Protein AF-A0A8J6GQP4-F1 (afdb_monomer_lite)

Secondary structure (DSSP, 8-state):
-----EEEETTSPBPPEEEEEEEEEEETTEEEEEEEEEEE--SSS-EEEEEEEE--TTEEEEEEEEEETTEEEEPPP--HHHHHHHHHHHHHTT-----EEEETTEEEEEEEEEEEEPTT-EEEEEEEEEEE-PBPTTS-B--------PPP------HHHHHHTS---S---SS-HHHHHHHHHHHHHHHH-GGGHHHHHHHHHHHHHHHHHHHGGGHHHHHHHHHHHHT----GGGGT-

Radius of gyration: 25.05 Å; chains: 1; bounding box: 68×48×46 Å

Structure (mmCIF, N/CA/C/O backbone):
data_AF-A0A8J6GQP4-F1
#
_entry.id   AF-A0A8J6GQP4-F1
#
loop_
_atom_site.group_PDB
_atom_site.id
_atom_site.type_symbol
_atom_site.label_atom_id
_atom_site.label_alt_id
_atom_site.label_comp_id
_atom_site.label_asym_id
_atom_site.label_entity_id
_atom_site.label_seq_id
_atom_site.pdbx_PDB_ins_code
_atom_site.Cartn_x
_atom_site.Cartn_y
_atom_site.Cartn_z
_atom_site.occupancy
_atom_site.B_iso_or_equiv
_atom_site.auth_seq_id
_atom_site.auth_comp_id
_atom_site.auth_asym_id
_atom_site.auth_atom_id
_atom_site.pdbx_PDB_model_num
ATOM 1 N N . MET A 1 1 ? 14.599 5.282 11.337 1.00 46.50 1 MET A N 1
ATOM 2 C CA . MET A 1 1 ? 13.334 5.018 12.052 1.00 46.50 1 MET A CA 1
ATOM 3 C C . MET A 1 1 ? 12.387 4.458 11.011 1.00 46.50 1 MET A C 1
ATOM 5 O O . MET A 1 1 ? 12.157 5.154 10.033 1.00 46.50 1 MET A O 1
ATOM 9 N N . GLU A 1 2 ? 12.001 3.186 11.116 1.00 54.94 2 GLU A N 1
ATOM 10 C CA . GLU A 1 2 ? 11.119 2.532 10.134 1.00 54.94 2 GLU A CA 1
ATOM 11 C C . GLU A 1 2 ? 9.805 3.310 10.011 1.00 54.94 2 GLU A C 1
ATOM 13 O O . GLU A 1 2 ? 9.250 3.754 11.017 1.00 54.94 2 GLU A O 1
ATOM 18 N N . GLN A 1 3 ? 9.353 3.538 8.778 1.00 65.56 3 GLN A N 1
ATOM 19 C CA . GLN A 1 3 ? 8.097 4.230 8.516 1.00 65.56 3 GLN A CA 1
ATOM 20 C C . GLN A 1 3 ? 7.007 3.154 8.433 1.00 65.56 3 GLN A C 1
ATOM 22 O O . GLN A 1 3 ? 7.094 2.287 7.565 1.00 65.56 3 GLN A O 1
ATOM 27 N N . PRO A 1 4 ? 6.036 3.123 9.360 1.00 73.50 4 PRO A N 1
ATOM 28 C CA . PRO A 1 4 ? 5.081 2.025 9.419 1.00 73.50 4 PRO A CA 1
ATOM 29 C C . PRO A 1 4 ? 4.162 2.043 8.188 1.00 73.50 4 PRO A C 1
ATOM 31 O O . PRO A 1 4 ? 3.659 3.096 7.798 1.00 73.50 4 PRO A O 1
ATOM 34 N N . CYS A 1 5 ? 3.964 0.873 7.575 1.00 80.69 5 CYS A N 1
ATOM 35 C CA . CYS A 1 5 ? 3.077 0.657 6.429 1.00 80.69 5 CYS A CA 1
ATOM 36 C C . CYS A 1 5 ? 1.833 -0.150 6.819 1.00 80.69 5 CYS A C 1
ATOM 38 O O . CYS A 1 5 ? 1.819 -0.870 7.818 1.00 80.69 5 CYS A O 1
ATOM 40 N N . GLY A 1 6 ? 0.810 -0.097 5.974 1.00 86.38 6 GLY A N 1
ATOM 41 C CA . GLY A 1 6 ? -0.498 -0.685 6.216 1.00 86.38 6 GLY A CA 1
ATOM 42 C C . GLY A 1 6 ? -1.422 0.293 6.929 1.00 86.38 6 GLY A C 1
ATOM 43 O O . GLY A 1 6 ? -1.312 1.504 6.767 1.00 86.38 6 GLY A O 1
ATOM 44 N N . LEU A 1 7 ? -2.364 -0.232 7.703 1.00 88.62 7 LEU A N 1
ATOM 45 C CA . LEU A 1 7 ? -3.275 0.586 8.488 1.00 88.62 7 LEU A CA 1
ATOM 46 C C . LEU A 1 7 ? -2.606 0.958 9.816 1.00 88.62 7 LEU A C 1
ATOM 48 O O . LEU A 1 7 ? -2.200 0.072 10.566 1.00 88.62 7 LEU A O 1
ATOM 52 N N . ILE A 1 8 ? -2.480 2.250 10.098 1.00 90.75 8 ILE A N 1
ATOM 53 C CA . ILE A 1 8 ? -1.803 2.796 11.278 1.00 90.75 8 ILE A CA 1
ATOM 54 C C . ILE A 1 8 ? -2.720 3.759 12.030 1.00 90.75 8 ILE A C 1
ATOM 56 O O . ILE A 1 8 ? -3.577 4.402 11.430 1.00 90.75 8 ILE A O 1
ATOM 60 N N . THR A 1 9 ? -2.544 3.876 13.341 1.00 89.19 9 THR A N 1
ATOM 61 C CA . THR A 1 9 ? -3.279 4.832 14.173 1.00 89.19 9 THR A CA 1
ATOM 62 C C . THR A 1 9 ? -2.699 6.245 14.052 1.00 89.19 9 THR A C 1
ATOM 64 O O . THR A 1 9 ? -1.581 6.427 13.565 1.00 89.19 9 THR A O 1
ATOM 67 N N . GLY A 1 10 ? -3.399 7.259 14.573 1.00 81.00 10 GLY A N 1
ATOM 68 C CA . GLY A 1 10 ? -2.859 8.626 14.691 1.00 81.00 10 GLY A CA 1
ATOM 69 C C . GLY A 1 10 ? -1.527 8.720 15.461 1.00 81.00 10 GLY A C 1
ATOM 70 O O . GLY A 1 10 ? -0.709 9.596 15.187 1.00 81.00 10 GLY A O 1
ATOM 71 N N . ASN A 1 11 ? -1.250 7.763 16.356 1.00 83.88 11 ASN A N 1
ATOM 72 C CA . ASN A 1 11 ? 0.027 7.645 17.072 1.00 83.88 11 ASN A CA 1
ATOM 73 C C . ASN A 1 11 ? 1.091 6.847 16.291 1.00 83.88 11 ASN A C 1
ATOM 75 O O . ASN A 1 11 ? 2.155 6.552 16.832 1.00 83.88 11 ASN A O 1
ATOM 79 N N . LYS A 1 12 ? 0.821 6.510 15.023 1.00 82.94 12 LYS A N 1
ATOM 80 C CA . LYS A 1 12 ? 1.657 5.684 14.138 1.00 82.94 12 LYS A CA 1
ATOM 81 C C . LYS A 1 12 ? 1.851 4.243 14.619 1.00 82.94 12 LYS A C 1
ATOM 83 O O . LYS A 1 12 ? 2.833 3.598 14.258 1.00 82.94 12 LYS A O 1
ATOM 88 N N . GLU A 1 13 ? 0.918 3.721 15.410 1.00 88.06 13 GLU A N 1
ATOM 89 C CA . GLU A 1 13 ? 0.927 2.315 15.822 1.00 88.06 13 GLU A CA 1
ATOM 90 C C . GLU A 1 13 ? 0.195 1.462 14.775 1.00 88.06 13 GLU A C 1
ATOM 92 O O . GLU A 1 13 ? -0.845 1.888 14.273 1.00 88.06 13 GLU A O 1
ATOM 97 N N . PRO A 1 14 ? 0.700 0.276 14.407 1.00 88.75 14 PRO A N 1
ATOM 98 C CA . PRO A 1 14 ? 0.065 -0.552 13.390 1.00 88.75 14 PRO A CA 1
ATOM 99 C C . PRO A 1 14 ? -1.236 -1.184 13.902 1.00 88.75 14 PRO A C 1
ATOM 101 O O . PRO A 1 14 ? -1.283 -1.748 14.994 1.00 88.75 14 PRO A O 1
ATOM 104 N N . VAL A 1 15 ? -2.276 -1.165 13.070 1.00 89.94 15 VAL A N 1
ATOM 105 C CA . VAL A 1 15 ? -3.500 -1.947 13.271 1.00 89.94 15 VAL A CA 1
ATOM 106 C C . VAL A 1 15 ? -3.269 -3.363 12.722 1.00 89.94 15 VAL A C 1
ATOM 108 O O . VAL A 1 15 ? -2.787 -3.503 11.592 1.00 89.94 15 VAL A O 1
ATOM 111 N N . PRO A 1 16 ? -3.607 -4.435 13.466 1.00 89.62 16 PRO A N 1
ATOM 112 C CA . PRO A 1 16 ? -3.329 -5.805 13.045 1.00 89.62 16 PRO A CA 1
ATOM 113 C C . PRO A 1 16 ? -3.931 -6.170 11.679 1.00 89.62 16 PRO A C 1
ATOM 115 O O . PRO A 1 16 ? -5.151 -6.180 11.490 1.00 89.62 16 PRO A O 1
ATOM 118 N N . LEU A 1 17 ? -3.063 -6.542 10.734 1.00 92.00 17 LEU A N 1
ATOM 119 C CA . LEU A 1 17 ? -3.457 -7.133 9.456 1.00 92.00 17 LEU A CA 1
ATOM 120 C C . LEU A 1 17 ? -3.903 -8.584 9.680 1.00 92.00 17 LEU A C 1
ATOM 122 O O . LEU A 1 17 ? -3.141 -9.413 10.176 1.00 92.00 17 LEU A O 1
ATOM 126 N N . LYS A 1 18 ? -5.133 -8.909 9.288 1.00 93.50 18 LYS A N 1
ATOM 127 C CA . LYS A 1 18 ? -5.715 -10.255 9.405 1.00 93.50 18 LYS A CA 1
ATOM 128 C C . LYS A 1 18 ? -5.463 -11.111 8.178 1.00 93.50 18 LYS A C 1
ATOM 130 O O . LYS A 1 18 ? -5.256 -12.315 8.295 1.00 93.50 18 LYS A O 1
ATOM 135 N N . SER A 1 19 ? -5.516 -10.511 6.996 1.00 92.69 19 SER A N 1
ATOM 136 C CA . SER A 1 19 ? -5.199 -11.197 5.745 1.00 92.69 19 SER A CA 1
ATOM 137 C C . SER A 1 19 ? -4.910 -10.204 4.632 1.00 92.69 19 SER A C 1
ATOM 139 O O . SER A 1 19 ? -5.392 -9.073 4.648 1.00 92.69 19 SER A O 1
ATOM 141 N N . ILE A 1 20 ? -4.150 -10.666 3.647 1.00 91.56 20 ILE A N 1
ATOM 142 C CA . ILE A 1 20 ? -3.869 -9.953 2.409 1.00 91.56 20 ILE A CA 1
ATOM 143 C C . ILE A 1 20 ? -4.161 -10.881 1.233 1.00 91.56 20 ILE A C 1
ATOM 145 O O . ILE A 1 20 ? -3.839 -12.068 1.270 1.00 91.56 20 ILE A O 1
ATOM 149 N N . SER A 1 21 ? -4.784 -10.336 0.196 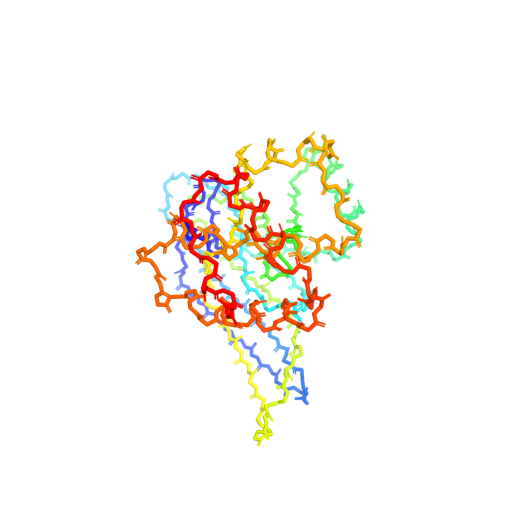1.00 93.06 21 SER A N 1
ATOM 150 C CA . SER A 1 21 ? -5.023 -11.007 -1.076 1.00 93.06 21 SER A CA 1
ATOM 151 C C . SER A 1 21 ? -4.571 -10.087 -2.194 1.00 93.06 21 SER A C 1
ATOM 153 O O . SER A 1 21 ? -5.090 -8.982 -2.330 1.00 93.06 21 SER A O 1
ATOM 155 N N . VAL A 1 22 ? -3.621 -10.545 -3.003 1.00 92.81 22 VAL A N 1
ATOM 156 C CA . VAL A 1 22 ? -3.120 -9.796 -4.157 1.00 92.81 22 VAL A CA 1
ATOM 157 C C . VAL A 1 22 ? -3.399 -10.605 -5.409 1.00 92.81 22 VAL A C 1
ATOM 159 O O . VAL A 1 22 ? -3.047 -11.778 -5.496 1.00 92.81 22 VAL A O 1
ATOM 162 N N . THR A 1 23 ? -4.063 -9.980 -6.373 1.00 94.50 23 THR A N 1
ATOM 163 C CA . THR A 1 23 ? -4.259 -10.519 -7.719 1.00 94.50 23 THR A CA 1
ATOM 164 C C . THR A 1 23 ? -3.569 -9.591 -8.698 1.00 94.50 23 THR A C 1
ATOM 166 O O . THR A 1 23 ? -3.775 -8.380 -8.642 1.00 94.50 23 THR A O 1
ATOM 169 N N . LEU A 1 24 ? -2.762 -10.153 -9.591 1.00 94.50 24 LEU A N 1
ATOM 170 C CA . LEU A 1 24 ? -2.058 -9.396 -10.616 1.00 94.50 24 LEU A CA 1
ATOM 171 C C . LEU A 1 24 ? -2.242 -10.049 -11.987 1.00 94.50 24 LEU A C 1
ATOM 173 O O . LEU A 1 24 ? -2.312 -11.274 -12.092 1.00 94.50 24 LEU A O 1
ATOM 177 N N . SER A 1 25 ? -2.315 -9.224 -13.025 1.00 95.62 25 SER A N 1
ATOM 178 C CA . SER A 1 25 ? -2.285 -9.638 -14.428 1.00 95.62 25 SER A CA 1
ATOM 179 C C . SER A 1 25 ? -1.221 -8.825 -15.137 1.00 95.62 25 SER A C 1
ATOM 181 O O . SER A 1 25 ? -1.196 -7.606 -14.988 1.00 95.62 25 SER A O 1
ATOM 183 N N . ILE A 1 26 ? -0.362 -9.485 -15.906 1.00 94.81 26 ILE A N 1
ATOM 184 C CA . ILE A 1 26 ? 0.661 -8.815 -16.707 1.00 94.81 26 ILE A CA 1
ATOM 185 C C . ILE A 1 26 ? 0.234 -8.896 -18.165 1.00 94.81 26 ILE A C 1
ATOM 187 O O . ILE A 1 26 ? 0.061 -9.993 -18.699 1.00 94.81 26 ILE A O 1
ATOM 191 N N . ASN A 1 27 ? 0.064 -7.733 -18.784 1.00 93.69 27 ASN A N 1
ATOM 192 C CA . ASN A 1 27 ? -0.259 -7.590 -20.194 1.00 93.69 27 ASN A CA 1
ATOM 193 C C . ASN A 1 27 ? 0.884 -6.809 -20.844 1.00 93.69 27 ASN A C 1
ATOM 195 O O . ASN A 1 27 ? 1.099 -5.645 -20.506 1.00 93.69 27 ASN A O 1
ATOM 199 N N . ASP A 1 28 ? 1.622 -7.456 -21.747 1.00 92.62 28 ASP A N 1
ATOM 200 C CA . ASP A 1 28 ? 2.869 -6.925 -22.306 1.00 92.62 28 ASP A CA 1
ATOM 201 C C . ASP A 1 28 ? 3.820 -6.455 -21.189 1.00 92.62 28 ASP A C 1
ATOM 203 O O . ASP A 1 28 ? 4.232 -7.264 -20.363 1.00 92.62 28 ASP A O 1
ATOM 207 N N . PHE A 1 29 ? 4.127 -5.159 -21.133 1.00 93.50 29 PHE A N 1
ATOM 208 C CA . PHE A 1 29 ? 5.031 -4.544 -20.158 1.00 93.50 29 PHE A CA 1
ATOM 209 C C . PHE A 1 29 ? 4.292 -3.879 -18.990 1.00 93.50 29 PHE A C 1
ATOM 211 O O . PHE A 1 29 ? 4.877 -3.067 -18.289 1.00 93.50 29 PHE A O 1
ATOM 218 N N . VAL A 1 30 ? 3.006 -4.168 -18.775 1.00 94.62 30 VAL A N 1
ATOM 219 C CA . VAL A 1 30 ? 2.205 -3.508 -17.732 1.00 94.62 30 VAL A CA 1
ATOM 220 C C . VAL A 1 30 ? 1.601 -4.534 -16.783 1.00 94.62 30 VAL A C 1
ATOM 222 O O . VAL A 1 30 ? 0.867 -5.435 -17.198 1.00 94.62 30 VAL A O 1
ATOM 225 N N . ALA A 1 31 ? 1.864 -4.371 -15.488 1.00 95.12 31 ALA A N 1
ATOM 226 C CA . ALA A 1 31 ? 1.187 -5.096 -14.423 1.00 95.12 31 ALA A CA 1
ATOM 227 C C . ALA A 1 31 ? -0.060 -4.329 -13.973 1.00 95.12 31 ALA A C 1
ATOM 229 O O . ALA A 1 31 ? 0.027 -3.184 -13.546 1.00 95.12 31 ALA A O 1
ATOM 230 N N . SER A 1 32 ? -1.223 -4.975 -14.014 1.00 95.69 32 SER A N 1
ATOM 231 C CA . SER A 1 32 ? -2.438 -4.518 -13.337 1.00 95.69 32 SER A CA 1
ATOM 232 C C . SER A 1 32 ? -2.589 -5.280 -12.030 1.00 95.69 32 SER A C 1
ATOM 234 O O . SER A 1 32 ? -2.731 -6.505 -12.044 1.00 95.69 32 SER A O 1
ATOM 236 N N . VAL A 1 33 ? -2.618 -4.562 -10.911 1.00 94.50 33 VAL A N 1
ATOM 237 C CA . VAL A 1 33 ? -2.610 -5.138 -9.565 1.00 94.50 33 VAL A CA 1
ATOM 238 C C . VAL A 1 33 ? -3.870 -4.738 -8.806 1.00 94.50 33 VAL A C 1
ATOM 240 O O . VAL A 1 33 ? -4.309 -3.591 -8.845 1.00 94.50 33 VAL A O 1
ATOM 243 N N . SER A 1 34 ? -4.455 -5.699 -8.094 1.00 95.12 34 SER A N 1
ATOM 244 C CA . SER A 1 34 ? -5.536 -5.498 -7.133 1.00 95.12 34 SER A CA 1
ATOM 245 C C . SER A 1 34 ? -5.128 -6.125 -5.807 1.00 95.12 34 SER A C 1
ATOM 247 O O . SER A 1 34 ? -5.041 -7.351 -5.698 1.00 95.12 34 SER A O 1
ATOM 249 N N . ALA A 1 35 ? -4.898 -5.291 -4.799 1.00 92.62 35 ALA A N 1
ATOM 250 C CA . ALA A 1 35 ? -4.530 -5.707 -3.454 1.00 92.62 35 ALA A CA 1
ATOM 251 C C . ALA A 1 35 ? -5.677 -5.414 -2.485 1.00 92.62 35 ALA A C 1
ATOM 253 O O . ALA A 1 35 ? -6.127 -4.276 -2.382 1.00 92.62 35 ALA A O 1
ATOM 254 N N . THR A 1 36 ? -6.131 -6.433 -1.760 1.00 94.38 36 THR A N 1
ATOM 255 C CA . THR A 1 36 ? -7.125 -6.310 -0.691 1.00 94.38 36 THR A CA 1
ATOM 256 C C . THR A 1 36 ? -6.496 -6.705 0.640 1.00 94.38 36 THR A C 1
ATOM 258 O O . THR A 1 36 ? -6.008 -7.826 0.792 1.00 94.38 36 THR A O 1
ATOM 261 N N . LEU A 1 37 ? -6.517 -5.788 1.603 1.00 93.44 37 LEU A N 1
ATOM 262 C CA . LEU A 1 37 ? -5.953 -5.943 2.938 1.00 93.44 37 LEU A CA 1
ATOM 263 C C . LEU A 1 37 ? -7.077 -5.841 3.969 1.00 93.44 37 LEU A C 1
ATOM 265 O O . LEU A 1 37 ? -7.828 -4.866 3.989 1.00 93.44 37 LEU A O 1
ATOM 269 N N . ASN A 1 38 ? -7.194 -6.858 4.818 1.00 94.06 38 ASN A N 1
ATOM 270 C CA . ASN A 1 38 ? -8.227 -6.937 5.843 1.00 94.06 38 ASN A CA 1
ATOM 271 C C . ASN A 1 38 ? -7.624 -6.673 7.221 1.00 94.06 38 ASN A C 1
ATOM 273 O O . ASN A 1 38 ? -6.700 -7.376 7.630 1.00 94.06 38 ASN A O 1
ATOM 277 N N . TYR A 1 39 ? -8.192 -5.719 7.945 1.00 94.06 39 TYR A N 1
ATOM 278 C CA . TYR A 1 39 ? -7.789 -5.300 9.282 1.00 94.06 39 TYR A CA 1
ATOM 279 C C . TYR A 1 39 ? -8.959 -5.410 10.258 1.00 94.06 39 TYR A C 1
ATOM 281 O O . TYR A 1 39 ? -10.129 -5.442 9.863 1.00 94.06 39 TYR A O 1
ATOM 289 N N . GLU A 1 40 ? -8.637 -5.439 11.545 1.00 93.38 40 GLU A N 1
ATOM 290 C CA . GLU A 1 40 ? -9.621 -5.426 12.622 1.00 93.38 40 GLU A CA 1
ATOM 291 C C . GLU A 1 40 ? -9.099 -4.576 13.776 1.00 93.38 40 GLU A C 1
ATOM 293 O O . GLU A 1 40 ? -7.947 -4.725 14.189 1.00 93.38 40 GLU A O 1
ATOM 298 N N . ASN A 1 41 ? -9.947 -3.687 14.294 1.00 93.38 41 ASN A N 1
ATOM 299 C CA . ASN A 1 41 ? -9.657 -2.992 15.538 1.00 93.38 41 ASN A CA 1
ATOM 300 C C . ASN A 1 41 ? -9.852 -3.962 16.714 1.00 93.38 41 ASN A C 1
ATOM 302 O O . ASN A 1 41 ? -10.978 -4.191 17.150 1.00 93.38 41 ASN A O 1
ATOM 306 N N . GLU A 1 42 ? -8.763 -4.518 17.240 1.00 92.25 42 GLU A N 1
ATOM 307 C CA . GLU A 1 42 ? -8.800 -5.397 18.421 1.00 92.25 42 GLU A CA 1
ATOM 308 C C . GLU A 1 42 ? -8.787 -4.636 19.754 1.00 92.25 42 GLU A C 1
ATOM 310 O O . GLU A 1 42 ? -8.962 -5.238 20.818 1.00 92.25 42 GLU A O 1
ATOM 315 N N . GLU A 1 43 ? -8.601 -3.318 19.713 1.00 89.88 43 GLU A N 1
ATOM 316 C CA . GLU A 1 43 ? -8.590 -2.492 20.907 1.00 89.88 43 GLU A CA 1
ATOM 317 C C . GLU A 1 43 ? -9.996 -2.291 21.464 1.00 89.88 43 GLU A C 1
ATOM 319 O O . GLU A 1 43 ? -11.021 -2.373 20.785 1.00 89.88 43 GLU A O 1
ATOM 324 N N . LYS A 1 44 ? -10.045 -1.960 22.754 1.00 91.88 44 LYS A N 1
ATOM 325 C CA . LYS A 1 44 ? -11.298 -1.639 23.455 1.00 91.88 44 LYS A CA 1
ATOM 326 C C . LYS A 1 44 ? -11.726 -0.182 23.272 1.00 91.88 44 LYS A C 1
ATOM 328 O O . LYS A 1 44 ? -12.725 0.232 23.860 1.00 91.88 44 LYS A O 1
ATOM 333 N N . VAL A 1 45 ? -10.966 0.591 22.501 1.00 91.75 45 VAL A N 1
ATOM 334 C CA . VAL A 1 45 ? -11.178 2.019 22.255 1.00 91.75 45 VAL A CA 1
ATOM 335 C C . VAL A 1 45 ? -11.273 2.296 20.750 1.00 91.75 45 VAL A C 1
ATOM 337 O O . VAL A 1 45 ? -10.714 1.540 19.953 1.00 91.75 45 VAL A O 1
ATOM 340 N N . PRO A 1 46 ? -12.015 3.339 20.342 1.00 90.38 46 PRO A N 1
ATOM 341 C CA . PRO A 1 46 ? -12.044 3.764 18.948 1.00 90.38 46 PRO A CA 1
ATOM 342 C C . PRO A 1 46 ? -10.660 4.253 18.485 1.00 90.38 46 PRO A C 1
ATOM 344 O O . PRO A 1 46 ? -9.954 4.904 19.259 1.00 90.38 46 PRO A O 1
ATOM 347 N N . LEU A 1 47 ? -10.289 3.954 17.235 1.00 89.50 47 LEU A N 1
ATOM 348 C CA . LEU A 1 47 ? -9.017 4.359 16.620 1.00 89.50 47 LEU A CA 1
ATOM 349 C C . LEU A 1 47 ? -9.284 5.243 15.410 1.00 89.50 47 LEU A C 1
ATOM 351 O O . LEU A 1 47 ? -10.010 4.839 14.507 1.00 89.50 47 LEU A O 1
ATOM 355 N N . GLU A 1 48 ? -8.599 6.371 15.306 1.00 88.69 48 GLU A N 1
ATOM 356 C CA . GLU A 1 48 ? -8.437 7.017 14.008 1.00 88.69 48 GLU A CA 1
ATOM 357 C C . GLU A 1 48 ? -7.342 6.300 13.219 1.00 88.69 48 GLU A C 1
ATOM 359 O O . GLU A 1 48 ? -6.238 6.117 13.741 1.00 88.69 48 GLU A O 1
ATOM 364 N N . ALA A 1 49 ? -7.659 5.875 11.995 1.00 88.94 49 ALA A N 1
ATOM 365 C CA . ALA A 1 49 ? -6.781 5.048 11.185 1.00 88.94 49 ALA A CA 1
ATOM 366 C C . ALA A 1 49 ? -6.454 5.676 9.824 1.00 88.94 49 ALA A C 1
ATOM 368 O O . ALA A 1 49 ? -7.329 6.148 9.096 1.00 88.94 49 ALA A O 1
ATOM 369 N N . ILE A 1 50 ? -5.178 5.608 9.465 1.00 89.56 50 ILE A N 1
ATOM 370 C CA . ILE A 1 50 ? -4.617 6.046 8.191 1.00 89.56 50 ILE A CA 1
ATOM 371 C C . ILE A 1 50 ? -4.041 4.811 7.508 1.00 89.56 50 ILE A C 1
ATOM 373 O O . ILE A 1 50 ? -3.303 4.041 8.113 1.00 89.56 50 ILE A O 1
ATOM 377 N N . PHE A 1 51 ? -4.396 4.590 6.253 1.00 89.31 51 PHE A N 1
ATOM 378 C CA . PHE A 1 51 ? -3.814 3.546 5.430 1.00 89.31 51 PHE A CA 1
ATOM 379 C C . PHE A 1 51 ? -2.624 4.107 4.659 1.00 89.31 51 PHE A C 1
ATOM 381 O O . PHE A 1 51 ? -2.754 5.138 4.009 1.00 89.31 51 PHE A O 1
ATOM 388 N N . VAL A 1 52 ? -1.485 3.423 4.721 1.00 88.25 52 VAL A N 1
ATOM 389 C CA . VAL A 1 52 ? -0.247 3.787 4.029 1.00 88.25 52 VAL A CA 1
ATOM 390 C C . VAL A 1 52 ? 0.228 2.590 3.213 1.00 88.25 52 VAL A C 1
ATOM 392 O O . VAL A 1 52 ? 0.451 1.513 3.768 1.00 88.25 52 VAL A O 1
ATOM 395 N N . PHE A 1 53 ? 0.411 2.752 1.907 1.00 86.50 53 PHE A N 1
ATOM 396 C CA . PHE A 1 53 ? 0.827 1.671 1.017 1.00 86.50 53 PHE A CA 1
ATOM 397 C C . PHE A 1 53 ? 2.071 2.055 0.203 1.00 86.50 53 PHE A C 1
ATOM 399 O O . PHE A 1 53 ? 2.030 3.064 -0.502 1.00 86.50 53 PHE A O 1
ATOM 406 N N . PRO A 1 54 ? 3.164 1.269 0.283 1.00 84.75 54 PRO A N 1
ATOM 407 C CA . PRO A 1 54 ? 4.303 1.420 -0.616 1.00 84.75 54 PRO A CA 1
ATOM 408 C C . PRO A 1 54 ? 3.945 0.962 -2.030 1.00 84.75 54 PRO A C 1
ATOM 410 O O . PRO A 1 54 ? 3.418 -0.136 -2.212 1.00 84.75 54 PRO A O 1
ATOM 413 N N . MET A 1 55 ? 4.294 1.755 -3.031 1.00 82.50 55 MET A N 1
ATOM 414 C CA . MET A 1 55 ? 4.194 1.398 -4.450 1.00 82.50 55 MET A CA 1
ATOM 415 C C . MET A 1 55 ? 5.454 1.834 -5.184 1.00 82.50 55 MET A C 1
ATOM 417 O O . MET A 1 55 ? 6.165 2.674 -4.672 1.00 82.50 55 MET A O 1
ATOM 421 N N . ASP A 1 56 ? 5.769 1.271 -6.347 1.00 81.69 56 ASP A N 1
ATOM 422 C CA . ASP A 1 56 ? 6.893 1.792 -7.136 1.00 81.69 56 ASP A CA 1
ATOM 423 C C . ASP A 1 56 ? 6.562 3.189 -7.688 1.00 81.69 56 ASP A C 1
ATOM 425 O O . ASP A 1 56 ? 5.394 3.480 -7.943 1.00 81.69 56 ASP A O 1
ATOM 429 N N . GLU A 1 57 ? 7.575 4.035 -7.906 1.00 77.62 57 GLU A N 1
ATOM 430 C CA . GLU A 1 57 ? 7.391 5.418 -8.392 1.00 77.62 57 GLU A CA 1
ATOM 431 C C . GLU A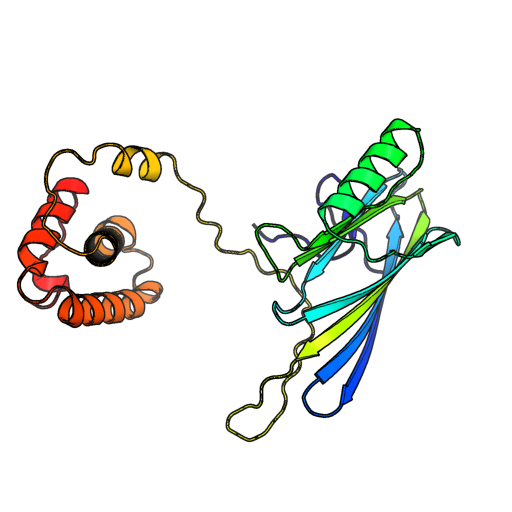 1 57 ? 6.706 5.506 -9.766 1.00 77.62 57 GLU A C 1
ATOM 433 O O . GLU A 1 57 ? 6.051 6.499 -10.070 1.00 77.62 57 GLU A O 1
ATOM 438 N N . ASP A 1 58 ? 6.806 4.441 -10.564 1.00 82.06 58 ASP A N 1
ATOM 439 C CA . ASP A 1 58 ? 6.167 4.315 -11.878 1.00 82.06 58 ASP A CA 1
ATOM 440 C C . ASP A 1 58 ? 4.757 3.691 -11.797 1.00 82.06 58 ASP A C 1
ATOM 442 O O . ASP A 1 58 ? 4.197 3.227 -12.798 1.00 82.06 58 ASP A O 1
ATOM 446 N N . SER A 1 59 ? 4.172 3.627 -10.597 1.00 87.56 59 SER A N 1
ATOM 447 C CA . SER A 1 59 ? 2.824 3.098 -10.378 1.00 87.56 59 SER A CA 1
ATOM 448 C C . SER A 1 59 ? 1.769 4.197 -10.459 1.00 87.56 59 SER A C 1
ATOM 450 O O . SER A 1 59 ? 1.931 5.281 -9.911 1.00 87.56 59 SER A O 1
ATOM 452 N N . ALA A 1 60 ? 0.623 3.887 -11.063 1.00 88.38 60 ALA A N 1
ATOM 453 C CA . ALA A 1 60 ? -0.538 4.770 -11.090 1.00 88.38 60 ALA A CA 1
ATOM 454 C C . ALA A 1 60 ? -1.743 4.105 -10.419 1.00 88.38 60 ALA A C 1
ATOM 456 O O . ALA A 1 60 ? -2.280 3.102 -10.907 1.00 88.38 60 ALA A O 1
ATOM 457 N N . VAL A 1 61 ? -2.196 4.680 -9.302 1.00 88.44 61 VAL A N 1
ATOM 458 C CA . VAL A 1 61 ? -3.438 4.273 -8.634 1.00 88.44 61 VAL A CA 1
ATOM 459 C C . VAL A 1 61 ? -4.633 4.814 -9.403 1.00 88.44 61 VAL A C 1
ATOM 461 O O . VAL A 1 61 ? -4.717 6.006 -9.676 1.00 88.44 61 VAL A O 1
ATOM 464 N N . TYR A 1 62 ? -5.593 3.945 -9.708 1.00 89.19 62 TYR A N 1
ATOM 465 C CA . TYR A 1 62 ? -6.827 4.343 -10.396 1.00 89.19 62 TYR A CA 1
ATOM 466 C C . TYR A 1 62 ? -8.097 3.993 -9.617 1.00 89.19 62 TYR A C 1
ATOM 468 O O . TYR A 1 62 ? -9.191 4.392 -10.009 1.00 89.19 62 TYR A O 1
ATOM 476 N N . SER A 1 63 ? -7.991 3.212 -8.540 1.00 91.19 63 SER A N 1
ATOM 477 C CA . SER A 1 63 ? -9.139 2.865 -7.708 1.00 91.19 63 SER A CA 1
ATOM 478 C C . SER A 1 63 ? -8.700 2.560 -6.286 1.00 91.19 63 SER A C 1
ATOM 480 O O . SER A 1 63 ? -7.810 1.742 -6.051 1.00 91.19 63 SER A O 1
ATOM 482 N N . PHE A 1 64 ? -9.421 3.144 -5.338 1.00 91.56 64 PHE A N 1
ATOM 483 C CA . PHE A 1 64 ? -9.292 2.859 -3.920 1.00 91.56 64 PHE A CA 1
ATOM 484 C C . PHE A 1 64 ? -10.681 2.701 -3.303 1.00 91.56 64 PHE A C 1
ATOM 486 O O . PHE A 1 64 ? -11.576 3.518 -3.528 1.00 91.56 64 PHE A O 1
ATOM 493 N N . GLU A 1 65 ? -10.860 1.637 -2.529 1.00 92.75 65 GLU A N 1
ATOM 494 C CA . GLU A 1 65 ? -12.102 1.344 -1.827 1.00 92.75 65 GLU A CA 1
ATOM 495 C C . GLU A 1 65 ? -11.799 0.887 -0.400 1.00 92.75 65 GLU A C 1
ATOM 497 O O . GLU A 1 65 ? -10.935 0.039 -0.189 1.00 92.75 65 GLU A O 1
ATOM 502 N N . ALA A 1 66 ? -12.548 1.380 0.581 1.00 92.00 66 ALA A N 1
ATOM 503 C CA . ALA A 1 66 ? -12.481 0.900 1.956 1.00 92.00 66 ALA A CA 1
ATOM 504 C C . ALA A 1 66 ? -13.876 0.481 2.429 1.00 92.00 66 ALA A C 1
ATOM 506 O O . ALA A 1 66 ? -14.816 1.270 2.416 1.00 92.00 66 ALA A O 1
ATOM 507 N N . LEU A 1 67 ? -14.028 -0.773 2.846 1.00 92.94 67 LEU A N 1
ATOM 508 C CA . LEU A 1 67 ? -15.244 -1.277 3.476 1.00 92.94 67 LEU A CA 1
ATOM 509 C C . LEU A 1 67 ? -15.050 -1.264 4.992 1.00 92.94 67 LEU A C 1
ATOM 511 O O . LEU A 1 67 ? -14.318 -2.101 5.512 1.00 92.94 67 LEU A O 1
ATOM 515 N N . VAL A 1 68 ? -15.710 -0.338 5.684 1.00 90.25 68 VAL A N 1
ATOM 516 C CA . VAL A 1 68 ? -15.630 -0.156 7.142 1.00 90.25 68 VAL A CA 1
ATOM 517 C C . VAL A 1 68 ? -17.001 -0.448 7.741 1.00 90.25 68 VAL A C 1
ATOM 519 O O . VAL A 1 68 ? -17.967 0.246 7.428 1.00 90.25 68 VAL A O 1
ATOM 522 N N . ASP A 1 69 ? -17.121 -1.494 8.562 1.00 83.88 69 ASP A N 1
ATOM 523 C CA . ASP A 1 69 ? -18.388 -1.894 9.208 1.00 83.88 69 ASP A CA 1
ATOM 524 C C . ASP A 1 69 ? -19.587 -1.973 8.238 1.00 83.88 69 ASP A C 1
ATOM 526 O O . ASP A 1 69 ? -20.710 -1.561 8.532 1.00 83.88 69 ASP A O 1
ATOM 530 N N . GLY A 1 70 ? -19.339 -2.486 7.028 1.00 82.19 70 GLY A N 1
ATOM 531 C CA . GLY A 1 70 ? -20.349 -2.632 5.976 1.00 82.19 70 GLY A CA 1
ATOM 532 C C . GLY A 1 70 ? -20.639 -1.362 5.167 1.00 82.19 70 GLY A C 1
ATOM 533 O O . GLY A 1 70 ? -21.387 -1.432 4.191 1.00 82.19 70 GLY A O 1
ATOM 534 N N . LYS A 1 71 ? -20.037 -0.216 5.506 1.00 86.88 71 LYS A N 1
ATOM 535 C CA . LYS A 1 71 ? -20.086 1.007 4.695 1.00 86.88 71 LYS A CA 1
ATOM 536 C C . LYS A 1 71 ? -18.931 1.017 3.706 1.00 86.88 71 LYS A C 1
ATOM 538 O O . LYS A 1 71 ? -17.774 0.902 4.100 1.00 86.88 71 LYS A O 1
ATOM 543 N N . LYS A 1 72 ? -19.251 1.151 2.420 1.00 89.38 72 LYS A N 1
ATOM 544 C CA . LYS A 1 72 ? -18.259 1.225 1.348 1.00 89.38 72 LYS A CA 1
ATOM 545 C C . LYS A 1 72 ? -17.900 2.686 1.079 1.00 89.38 72 LYS A C 1
ATOM 547 O O . LYS A 1 72 ? -18.758 3.458 0.664 1.00 89.38 72 LYS A O 1
ATOM 552 N N . ILE A 1 73 ? -16.641 3.028 1.302 1.00 85.69 73 ILE A N 1
ATOM 553 C CA . ILE A 1 73 ? -16.008 4.286 0.916 1.00 85.69 73 ILE A CA 1
ATOM 554 C C . ILE A 1 73 ? -15.322 4.026 -0.424 1.00 85.69 73 ILE A C 1
ATOM 556 O O . ILE A 1 73 ? -14.583 3.051 -0.557 1.00 85.69 73 ILE A O 1
ATOM 560 N N . VAL A 1 74 ? -15.600 4.857 -1.423 1.00 88.25 74 VAL A N 1
ATOM 561 C CA . VAL A 1 74 ? -14.983 4.777 -2.752 1.00 88.25 74 VAL A CA 1
ATOM 562 C C . VAL A 1 74 ? -14.322 6.113 -3.017 1.00 88.25 74 VAL A C 1
ATOM 564 O O . VAL A 1 74 ? -14.963 7.148 -2.850 1.00 88.25 74 VAL A O 1
ATOM 567 N N . ALA A 1 75 ? -13.051 6.082 -3.395 1.00 86.00 75 ALA A N 1
ATOM 568 C CA . ALA A 1 75 ? -12.340 7.288 -3.766 1.00 86.00 75 ALA A CA 1
ATOM 569 C C . ALA A 1 75 ? -12.774 7.769 -5.151 1.00 86.00 75 ALA A C 1
ATOM 571 O O . ALA A 1 75 ? -12.872 6.977 -6.093 1.00 86.00 75 ALA A O 1
ATOM 572 N N . GLU A 1 76 ? -12.996 9.071 -5.266 1.00 84.31 76 GLU A N 1
ATOM 573 C CA . GLU A 1 76 ? -13.202 9.755 -6.535 1.00 84.31 76 GLU A CA 1
ATOM 574 C C . GLU A 1 76 ? -11.909 10.480 -6.906 1.00 84.31 76 GLU A C 1
ATOM 576 O O . GLU A 1 76 ? -11.363 11.234 -6.102 1.00 84.31 76 GLU A O 1
ATOM 581 N N . LEU A 1 77 ? -11.388 10.209 -8.105 1.00 81.19 77 LEU A N 1
ATOM 582 C CA . LEU A 1 77 ? -10.155 10.831 -8.573 1.00 81.19 77 LEU A CA 1
ATOM 583 C C . LEU A 1 77 ? -10.454 12.256 -9.046 1.00 81.19 77 LEU A C 1
ATOM 585 O O . LEU A 1 77 ? -11.237 12.448 -9.975 1.00 81.19 77 LEU A O 1
ATOM 589 N N . GLN A 1 78 ? -9.802 13.230 -8.421 1.00 83.19 78 GLN A N 1
ATOM 590 C CA . GLN A 1 78 ? -9.931 14.652 -8.730 1.00 83.19 78 GLN A CA 1
ATOM 591 C C . GLN A 1 78 ? -8.546 15.287 -8.892 1.00 83.19 78 GLN A C 1
ATOM 593 O O . GLN A 1 78 ? -7.528 14.697 -8.523 1.00 83.19 78 GLN A O 1
ATOM 598 N N . GLU A 1 79 ? -8.499 16.487 -9.472 1.00 83.62 79 GLU A N 1
ATOM 599 C CA . GLU A 1 79 ? -7.273 17.286 -9.513 1.00 83.62 79 GLU A CA 1
ATOM 600 C C . GLU A 1 79 ? -6.873 17.701 -8.087 1.00 83.62 79 GLU A C 1
ATOM 602 O O . GLU A 1 79 ? -7.730 17.884 -7.226 1.00 83.62 79 GLU A O 1
ATOM 607 N N . LYS A 1 80 ? -5.568 17.801 -7.805 1.00 82.31 80 LYS A N 1
ATOM 608 C CA . LYS A 1 80 ? -5.060 17.930 -6.427 1.00 82.31 80 LYS A CA 1
ATOM 609 C C . LYS A 1 80 ? -5.658 19.125 -5.675 1.00 82.31 80 LYS A C 1
ATOM 611 O O . LYS A 1 80 ? -6.050 18.975 -4.519 1.00 82.31 80 LYS A O 1
ATOM 616 N N . MET A 1 81 ? -5.737 20.297 -6.312 1.00 85.44 81 MET A N 1
ATOM 617 C CA . MET A 1 81 ? -6.279 21.493 -5.658 1.00 85.44 81 MET A CA 1
ATOM 618 C C . MET A 1 81 ? -7.792 21.380 -5.456 1.00 85.44 81 MET A C 1
ATOM 620 O O . MET A 1 81 ? -8.307 21.792 -4.417 1.00 85.44 81 MET A O 1
ATOM 624 N N . GLU A 1 82 ? -8.502 20.795 -6.422 1.00 87.19 82 GLU A N 1
ATOM 625 C CA . GLU A 1 82 ? -9.943 20.538 -6.326 1.00 87.19 82 GLU A CA 1
ATOM 626 C C . GLU A 1 82 ? -10.283 19.538 -5.208 1.00 87.19 82 GLU A C 1
ATOM 628 O O . GLU A 1 82 ? -11.196 19.789 -4.415 1.00 87.19 82 GLU A O 1
ATOM 633 N N . ALA A 1 83 ? -9.507 18.457 -5.083 1.00 85.69 83 ALA A N 1
ATOM 634 C CA . ALA A 1 83 ? -9.663 17.449 -4.037 1.00 85.69 83 ALA A CA 1
ATOM 635 C C . ALA A 1 83 ? -9.480 18.052 -2.635 1.00 85.69 83 ALA A C 1
ATOM 637 O O . ALA A 1 83 ? -10.312 17.839 -1.751 1.00 85.69 83 ALA A O 1
ATOM 638 N N . HIS A 1 84 ? -8.427 18.858 -2.449 1.00 85.12 84 HIS A N 1
ATOM 639 C CA . HIS A 1 84 ? -8.181 19.584 -1.200 1.00 85.12 84 HIS A CA 1
ATOM 640 C C . HIS A 1 84 ? -9.331 20.537 -0.859 1.00 85.12 84 HIS A C 1
ATOM 642 O O . HIS A 1 84 ? -9.842 20.505 0.260 1.00 85.12 84 HIS A O 1
ATOM 648 N N . SER A 1 85 ? -9.768 21.359 -1.821 1.00 88.19 85 SER A N 1
ATOM 649 C CA . SER A 1 85 ? -10.863 22.312 -1.604 1.00 88.19 85 SER A CA 1
ATOM 650 C C . SER A 1 85 ? -12.150 21.593 -1.202 1.00 88.19 85 SER A C 1
ATOM 652 O O . SER A 1 85 ? -12.793 21.973 -0.228 1.00 88.19 85 SER A O 1
ATOM 654 N N . THR A 1 86 ? -12.500 20.515 -1.908 1.00 86.56 86 THR A N 1
ATOM 655 C CA . THR A 1 86 ? -13.701 19.717 -1.624 1.00 86.56 86 THR A CA 1
ATOM 656 C C . THR A 1 86 ? -13.636 19.078 -0.235 1.00 86.56 86 THR A C 1
ATOM 658 O O . THR A 1 86 ? -14.640 19.037 0.480 1.00 86.56 86 THR A O 1
ATOM 661 N N . TYR A 1 87 ? -12.458 18.600 0.170 1.00 84.50 87 TYR A N 1
ATOM 662 C CA . TYR A 1 87 ? -12.228 18.033 1.495 1.00 84.50 87 TYR A CA 1
ATOM 663 C C . TYR A 1 87 ? -12.391 19.077 2.608 1.00 84.50 87 TYR A C 1
ATOM 665 O O . TYR A 1 87 ? -13.140 18.843 3.560 1.00 84.50 87 TYR A O 1
ATOM 673 N N . GLU A 1 88 ? -11.748 20.241 2.484 1.00 86.00 88 GLU A N 1
ATOM 674 C CA . GLU A 1 88 ? -11.865 21.327 3.464 1.00 86.00 88 GLU A CA 1
ATOM 675 C C . GLU A 1 88 ? -13.303 21.852 3.567 1.00 86.00 88 GLU A C 1
ATOM 677 O O . GLU A 1 88 ? -13.825 22.032 4.673 1.00 86.00 88 GLU A O 1
ATOM 682 N N . ASP A 1 89 ? -13.982 22.017 2.430 1.00 89.25 89 ASP A N 1
ATOM 683 C CA . ASP A 1 89 ? -15.381 22.436 2.378 1.00 89.25 89 ASP A CA 1
ATOM 684 C C . ASP A 1 89 ? -16.290 21.427 3.089 1.00 89.25 89 ASP A C 1
ATOM 686 O O . ASP A 1 89 ? -17.139 21.820 3.896 1.00 89.25 89 ASP A O 1
ATOM 690 N N . ALA A 1 90 ? -16.096 20.127 2.852 1.00 85.00 90 ALA A N 1
ATOM 691 C CA . ALA A 1 90 ? -16.865 19.072 3.503 1.00 85.00 90 ALA A CA 1
ATOM 692 C C . ALA A 1 90 ? -16.646 19.056 5.026 1.00 85.00 90 ALA A C 1
ATOM 694 O O . ALA A 1 90 ? -17.620 18.966 5.782 1.00 85.00 90 ALA A O 1
ATOM 695 N N . LEU A 1 91 ? -15.402 19.219 5.488 1.00 83.50 91 LEU A N 1
ATOM 696 C CA . LEU A 1 91 ? -15.089 19.333 6.915 1.00 83.50 91 LEU A CA 1
ATOM 697 C C . LEU A 1 91 ? -15.724 20.576 7.547 1.00 83.50 91 LEU A C 1
ATOM 699 O O . LEU A 1 91 ? -16.294 20.486 8.636 1.00 83.50 91 LEU A O 1
ATOM 703 N N . SER A 1 92 ? -15.672 21.724 6.865 1.00 85.00 92 SER A N 1
ATOM 704 C CA . SER A 1 92 ? -16.257 22.980 7.354 1.00 85.00 92 SER A CA 1
ATOM 705 C C . SER A 1 92 ? -17.777 22.883 7.546 1.00 85.00 92 SER A C 1
ATOM 707 O O . SER A 1 92 ? -18.343 23.507 8.445 1.00 85.00 92 SER A O 1
ATOM 709 N N . GLN A 1 93 ? -18.429 22.045 6.738 1.00 85.56 93 GLN A N 1
ATOM 710 C CA . GLN A 1 93 ? -19.862 21.762 6.792 1.00 85.56 93 GLN A CA 1
ATOM 711 C C . GLN A 1 93 ? -20.219 20.662 7.809 1.00 85.56 93 GLN A C 1
ATOM 713 O O . GLN A 1 93 ? -21.398 20.365 8.005 1.00 85.56 93 GLN A O 1
ATOM 718 N N . GLY A 1 94 ? -19.224 20.074 8.484 1.00 78.75 94 GLY A N 1
ATOM 719 C CA . GLY A 1 94 ? -19.406 19.018 9.481 1.00 78.75 94 GLY A CA 1
ATOM 720 C C . GLY A 1 94 ? -19.624 17.623 8.890 1.00 78.75 94 GLY A C 1
ATOM 721 O O . GLY A 1 94 ? -20.059 16.723 9.612 1.00 78.75 94 GLY A O 1
ATOM 722 N N . TYR A 1 95 ? -19.346 17.424 7.598 1.00 76.44 95 TYR A N 1
ATOM 723 C CA . TYR A 1 95 ? -19.366 16.098 6.987 1.00 76.44 95 TYR A CA 1
ATOM 724 C C . TYR A 1 95 ? -18.100 15.313 7.330 1.00 76.44 95 TYR A C 1
ATOM 726 O O . TYR A 1 95 ? -17.022 15.864 7.542 1.00 76.44 95 TYR A O 1
ATOM 734 N N . GLN A 1 96 ? -18.238 13.989 7.348 1.00 71.06 96 GLN A N 1
ATOM 735 C CA . GLN A 1 96 ? -17.097 13.090 7.413 1.00 71.06 96 GLN A CA 1
ATOM 736 C C . GLN A 1 96 ? -16.483 12.982 6.014 1.00 71.06 96 GLN A C 1
ATOM 738 O O . GLN A 1 96 ? -17.097 12.403 5.117 1.00 71.06 96 GLN A O 1
ATOM 743 N N . ALA A 1 97 ? -15.300 13.565 5.838 1.00 73.44 97 ALA A N 1
ATOM 744 C CA . ALA A 1 97 ? -14.559 13.571 4.584 1.00 73.44 97 ALA A CA 1
ATOM 745 C C . ALA A 1 97 ? -13.298 12.703 4.695 1.00 73.44 97 ALA A C 1
ATOM 747 O O . ALA A 1 97 ? -12.750 12.524 5.783 1.00 73.44 97 ALA A O 1
ATOM 748 N N . TYR A 1 98 ? -12.843 12.174 3.561 1.00 79.50 98 TYR A N 1
ATOM 749 C CA . TYR A 1 98 ? -11.652 11.338 3.461 1.00 79.50 98 TYR A CA 1
ATOM 750 C C . TYR A 1 98 ? -10.806 11.838 2.302 1.00 79.50 98 TYR A C 1
ATOM 752 O O . TYR A 1 98 ? -11.337 12.070 1.218 1.00 79.50 98 TYR A O 1
ATOM 760 N N . LEU A 1 99 ? -9.509 11.996 2.545 1.00 80.88 99 LEU A N 1
ATOM 761 C CA . LEU A 1 99 ? -8.558 12.487 1.560 1.00 80.88 99 LEU A CA 1
ATOM 762 C C . LEU A 1 99 ? -7.558 11.383 1.217 1.00 80.88 99 LEU A C 1
ATOM 764 O O . LEU A 1 99 ? -7.168 10.589 2.084 1.00 80.88 99 LEU A O 1
ATOM 768 N N . LEU A 1 100 ? -7.216 11.308 -0.064 1.00 78.50 100 LEU A N 1
ATOM 769 C CA . LEU A 1 100 ? -6.407 10.260 -0.665 1.00 78.50 100 LEU A CA 1
ATOM 770 C C . LEU A 1 100 ? -5.303 10.895 -1.493 1.00 78.50 100 LEU A C 1
ATOM 772 O O . LEU A 1 100 ? -5.606 11.535 -2.499 1.00 78.50 100 LEU A O 1
ATOM 776 N N . GLU A 1 101 ? -4.052 10.732 -1.069 1.00 75.12 101 GLU A N 1
ATOM 777 C CA . GLU A 1 101 ? -2.940 11.500 -1.632 1.00 75.12 101 GLU A CA 1
ATOM 778 C C . GLU A 1 101 ? -1.645 10.706 -1.733 1.00 75.12 101 GLU A C 1
ATOM 780 O O . GLU A 1 101 ? -1.312 9.864 -0.889 1.00 75.12 101 GLU A O 1
ATOM 785 N N . GLU A 1 102 ? -0.918 11.028 -2.798 1.00 73.31 102 GLU A N 1
ATOM 786 C CA . GLU A 1 102 ? 0.502 10.751 -2.960 1.00 73.31 102 GLU A CA 1
ATOM 787 C C . GLU A 1 102 ? 1.292 11.721 -2.070 1.00 73.31 102 GLU A C 1
ATOM 789 O O . GLU A 1 102 ? 1.004 12.919 -2.038 1.00 73.31 102 GLU A O 1
ATOM 794 N N . ASP A 1 103 ? 2.259 11.201 -1.318 1.00 67.31 103 ASP A N 1
ATOM 795 C CA . ASP A 1 103 ? 3.057 12.006 -0.395 1.00 67.31 103 ASP A CA 1
ATOM 796 C C . ASP A 1 103 ? 3.970 12.992 -1.150 1.00 67.31 103 ASP A C 1
ATOM 798 O O . ASP A 1 103 ? 4.708 12.616 -2.061 1.00 67.31 103 ASP A O 1
ATOM 802 N N . ASP A 1 104 ? 3.968 14.262 -0.729 1.00 58.34 104 ASP A N 1
ATOM 803 C CA . ASP A 1 104 ? 4.716 15.353 -1.379 1.00 58.34 104 ASP A CA 1
ATOM 804 C C . ASP A 1 104 ? 6.235 15.123 -1.449 1.00 58.34 104 ASP A C 1
ATOM 806 O O . ASP A 1 104 ? 6.922 15.693 -2.301 1.00 58.34 104 ASP A O 1
ATOM 810 N N . TYR A 1 105 ? 6.777 14.304 -0.547 1.00 56.38 105 TYR A N 1
ATOM 811 C CA . TYR A 1 105 ? 8.204 14.009 -0.452 1.00 56.38 105 TYR A CA 1
ATOM 812 C C . TYR A 1 105 ? 8.552 12.628 -1.018 1.00 56.38 105 TYR A C 1
ATOM 814 O O . TYR A 1 105 ? 9.736 12.294 -1.132 1.00 56.38 105 TYR A O 1
ATOM 822 N N . SER A 1 106 ? 7.547 11.812 -1.354 1.00 63.66 106 SER A N 1
ATOM 823 C CA . SER A 1 106 ? 7.722 10.417 -1.734 1.00 63.66 106 SER A CA 1
ATOM 824 C C . SER A 1 106 ? 6.633 9.901 -2.678 1.00 63.66 106 SER A C 1
ATOM 826 O O . SER A 1 106 ? 5.609 9.382 -2.250 1.00 63.66 106 SER A O 1
ATOM 828 N N . ARG A 1 107 ? 6.925 9.950 -3.985 1.00 66.25 107 ARG A N 1
ATOM 829 C CA . ARG A 1 107 ? 6.020 9.497 -5.063 1.00 66.25 107 ARG A CA 1
ATOM 830 C C . ARG A 1 107 ? 5.624 8.015 -5.017 1.00 66.25 107 ARG A C 1
ATOM 832 O O . ARG A 1 107 ? 4.669 7.575 -5.634 1.00 66.25 107 ARG A O 1
ATOM 839 N N . ASP A 1 108 ? 6.376 7.240 -4.259 1.00 70.81 108 ASP A N 1
ATOM 840 C CA . ASP A 1 108 ? 6.245 5.808 -4.013 1.00 70.81 108 ASP A CA 1
ATOM 841 C C . ASP A 1 108 ? 5.497 5.492 -2.693 1.00 70.81 108 ASP A C 1
ATOM 843 O O . ASP A 1 108 ? 5.452 4.339 -2.251 1.00 70.81 108 ASP A O 1
ATOM 847 N N . VAL A 1 109 ? 4.894 6.495 -2.032 1.00 77.62 109 VAL A N 1
ATOM 848 C CA . VAL A 1 109 ? 4.008 6.300 -0.869 1.00 77.62 109 VAL A CA 1
ATOM 849 C C . VAL A 1 109 ? 2.620 6.843 -1.144 1.00 77.62 109 VAL A C 1
ATOM 851 O O . VAL A 1 109 ? 2.417 8.014 -1.455 1.00 77.62 109 VAL A O 1
ATOM 854 N N . PHE A 1 110 ? 1.645 5.976 -0.911 1.00 80.94 110 PHE A N 1
ATOM 855 C CA . PHE A 1 110 ? 0.241 6.301 -1.028 1.00 80.94 110 PHE A CA 1
ATO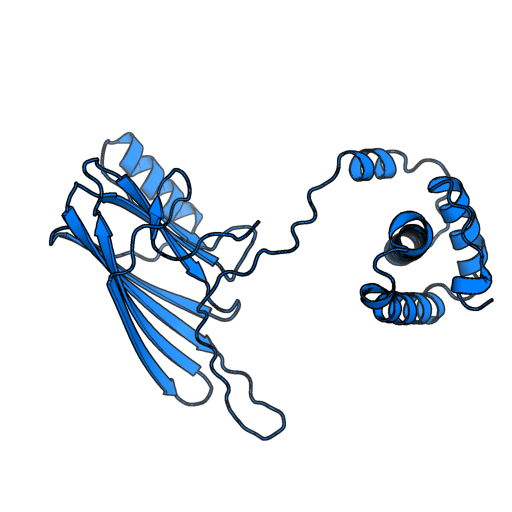M 856 C C . PHE A 1 110 ? -0.430 6.307 0.338 1.00 80.94 110 PHE A C 1
ATOM 858 O O . PHE A 1 110 ? -0.271 5.348 1.099 1.00 80.94 110 PHE A O 1
ATOM 865 N N . SER A 1 111 ? -1.190 7.356 0.655 1.00 84.94 111 SER A N 1
ATOM 866 C CA . SER A 1 111 ? -1.835 7.500 1.961 1.00 84.94 111 SER A CA 1
ATOM 867 C C . SER A 1 111 ? -3.321 7.851 1.863 1.00 84.94 111 SER A C 1
ATOM 869 O O . SER A 1 111 ? -3.753 8.599 0.990 1.00 84.94 111 SER A O 1
ATOM 871 N N . CYS A 1 112 ? -4.125 7.282 2.763 1.00 84.44 112 CYS A N 1
ATOM 872 C CA . CYS A 1 112 ? -5.563 7.520 2.839 1.00 84.44 112 CYS A CA 1
ATOM 873 C C . CYS A 1 112 ? -6.039 7.579 4.285 1.00 84.44 112 CYS A C 1
ATOM 875 O O . CYS A 1 112 ? -5.778 6.652 5.054 1.00 84.44 112 CYS A O 1
ATOM 877 N N . ASN A 1 113 ? -6.816 8.596 4.655 1.00 83.38 113 ASN A N 1
ATOM 878 C CA . ASN A 1 113 ? -7.550 8.549 5.918 1.00 83.38 113 ASN A CA 1
ATOM 879 C C . ASN A 1 113 ? -8.736 7.570 5.784 1.00 83.38 113 ASN A C 1
ATOM 881 O O . ASN A 1 113 ? -9.583 7.738 4.912 1.00 83.38 113 ASN A O 1
ATOM 885 N N . VAL A 1 114 ? -8.801 6.542 6.637 1.00 82.44 114 VAL A N 1
ATOM 886 C CA . VAL A 1 114 ? -9.904 5.555 6.684 1.00 82.44 114 VAL A CA 1
ATOM 887 C C . VAL A 1 114 ? -10.945 5.932 7.754 1.00 82.44 114 VAL A C 1
ATOM 889 O O . VAL A 1 114 ? -12.079 5.446 7.749 1.00 82.44 114 VAL A O 1
ATOM 892 N N . GLY A 1 115 ? -10.602 6.874 8.634 1.00 81.62 115 GLY A N 1
ATOM 893 C CA . GLY A 1 115 ? -11.456 7.465 9.656 1.00 81.62 115 GLY A CA 1
ATOM 894 C C . GLY A 1 115 ? -11.439 6.722 10.981 1.00 81.62 115 GLY A C 1
ATOM 895 O O . GLY A 1 115 ? -10.503 5.999 11.316 1.00 81.62 115 GLY A O 1
ATOM 896 N N . ASN A 1 116 ? -12.503 6.937 11.757 1.00 85.69 116 ASN A N 1
ATOM 897 C CA . ASN A 1 116 ? -12.634 6.404 13.105 1.00 85.69 116 ASN A CA 1
ATOM 898 C C . ASN A 1 116 ? -13.224 4.980 13.117 1.00 85.69 116 ASN A C 1
ATOM 900 O O . ASN A 1 116 ? -14.408 4.785 12.829 1.00 85.69 116 ASN A O 1
ATOM 904 N N . LEU A 1 117 ? -12.407 4.002 13.497 1.00 89.12 117 LEU A N 1
ATOM 905 C CA . LEU A 1 117 ? -12.730 2.586 13.631 1.00 89.12 117 LEU A CA 1
ATOM 906 C C . LEU A 1 117 ? -13.197 2.275 15.050 1.00 89.12 117 LEU A C 1
ATOM 908 O O . LEU A 1 117 ? -12.444 2.421 16.012 1.00 89.12 117 LEU A O 1
ATOM 912 N N . GLN A 1 118 ? -14.431 1.797 15.194 1.00 91.81 118 GLN A N 1
ATOM 913 C CA . GLN A 1 118 ? -14.966 1.389 16.495 1.00 91.81 118 GLN A CA 1
ATOM 914 C C . GLN A 1 118 ? -14.281 0.113 17.019 1.00 91.81 118 GLN A C 1
ATOM 916 O O . GLN A 1 118 ? -13.705 -0.635 16.228 1.00 91.81 118 GLN A O 1
ATOM 921 N N . PRO A 1 119 ? -14.323 -0.168 18.334 1.00 93.50 119 PRO A N 1
ATOM 922 C CA . PRO A 1 119 ? -13.852 -1.440 18.886 1.00 93.50 119 PRO A CA 1
ATOM 923 C C . PRO A 1 119 ? -14.484 -2.644 18.173 1.00 93.50 119 PRO A C 1
ATOM 925 O O . PRO A 1 119 ? -15.708 -2.733 18.074 1.00 93.50 119 PRO A O 1
ATOM 928 N N . GLY A 1 120 ? -13.662 -3.569 17.678 1.00 91.88 120 GLY A N 1
ATOM 929 C CA . GLY A 1 120 ? -14.098 -4.736 16.902 1.00 91.88 120 GLY A CA 1
ATOM 930 C C . GLY A 1 120 ? -14.479 -4.446 15.446 1.00 91.88 120 GLY A C 1
ATOM 931 O O . GLY A 1 120 ? -14.942 -5.356 14.754 1.00 91.88 120 GLY A O 1
ATOM 932 N N . ALA A 1 121 ? -14.313 -3.206 14.972 1.00 91.88 121 ALA A N 1
ATOM 933 C CA . ALA A 1 121 ? -14.622 -2.840 13.595 1.00 91.88 121 ALA A CA 1
ATOM 934 C C . ALA A 1 121 ? -13.711 -3.576 12.613 1.00 91.88 121 ALA A C 1
ATOM 936 O O . ALA A 1 121 ? -12.497 -3.685 12.825 1.00 91.88 121 ALA A O 1
ATOM 937 N N . LYS A 1 122 ? -14.298 -4.046 11.511 1.00 93.88 122 LYS A N 1
ATOM 938 C CA . LYS A 1 122 ? -13.572 -4.733 10.436 1.00 93.88 122 LYS A CA 1
ATOM 939 C C . LYS A 1 122 ? -13.441 -3.820 9.237 1.00 93.88 122 LYS A C 1
ATOM 941 O O . LYS A 1 122 ? -14.416 -3.203 8.804 1.00 93.88 122 LYS A O 1
ATOM 946 N N . VAL A 1 123 ? -12.233 -3.785 8.691 1.00 93.81 123 VAL A N 1
ATOM 947 C CA . VAL A 1 123 ? -11.882 -2.940 7.556 1.00 93.81 123 VAL A CA 1
ATOM 948 C C . VAL A 1 123 ? -11.326 -3.808 6.444 1.00 93.81 123 VAL A C 1
ATOM 950 O O . VAL A 1 123 ? -10.374 -4.549 6.665 1.00 93.81 123 VAL A O 1
ATOM 953 N N . ALA A 1 124 ? -11.880 -3.690 5.243 1.00 94.69 124 ALA A N 1
ATOM 954 C CA . ALA A 1 124 ? -11.277 -4.240 4.034 1.00 94.69 124 ALA A CA 1
ATOM 955 C C . ALA A 1 124 ? -10.885 -3.092 3.103 1.00 94.69 124 ALA A C 1
ATOM 957 O O . ALA A 1 124 ? -11.752 -2.422 2.544 1.00 94.69 124 ALA A O 1
ATOM 958 N N . VAL A 1 125 ? -9.585 -2.863 2.943 1.00 93.44 125 VAL A N 1
ATOM 959 C CA . VAL A 1 125 ? -9.036 -1.854 2.031 1.00 93.44 125 VAL A CA 1
ATOM 960 C C . VAL A 1 125 ? -8.661 -2.534 0.725 1.00 93.44 125 VAL A C 1
ATOM 962 O O . VAL A 1 125 ? -7.914 -3.506 0.738 1.00 93.44 125 VAL A O 1
ATOM 965 N N . THR A 1 126 ? -9.173 -2.044 -0.398 1.00 94.12 126 THR A N 1
ATOM 966 C CA . THR A 1 126 ? -8.847 -2.516 -1.744 1.00 94.12 126 THR A CA 1
ATOM 967 C C . THR A 1 126 ? -8.218 -1.391 -2.549 1.00 94.12 126 THR A C 1
ATOM 969 O O . THR A 1 126 ? -8.863 -0.387 -2.840 1.00 94.12 126 THR A O 1
ATOM 972 N N . LEU A 1 127 ? -6.967 -1.592 -2.945 1.00 92.12 127 LEU A N 1
ATOM 973 C CA . LEU A 1 127 ? -6.200 -0.696 -3.798 1.00 92.12 127 LEU A CA 1
ATOM 974 C C . LEU A 1 127 ? -6.002 -1.355 -5.163 1.00 92.12 127 LEU A C 1
ATOM 976 O O . LEU A 1 127 ? -5.616 -2.527 -5.239 1.00 92.12 127 LEU A O 1
ATOM 980 N N . ARG A 1 128 ? -6.238 -0.605 -6.241 1.00 93.50 128 ARG A N 1
ATOM 981 C CA . ARG A 1 128 ? -5.920 -1.036 -7.602 1.00 93.50 128 ARG A CA 1
ATOM 982 C C . ARG A 1 128 ? -5.053 -0.013 -8.307 1.00 93.50 128 ARG A C 1
ATOM 984 O O . ARG A 1 128 ? -5.365 1.180 -8.323 1.00 93.50 128 ARG A O 1
ATOM 991 N N . TYR A 1 129 ? -3.990 -0.516 -8.907 1.00 92.38 129 TYR A N 1
ATOM 992 C CA . TYR A 1 129 ? -3.001 0.289 -9.598 1.00 92.38 129 TYR A CA 1
ATOM 993 C C . TYR A 1 129 ? -2.447 -0.460 -10.804 1.00 92.38 129 TYR A C 1
ATOM 995 O O . TYR A 1 129 ? -2.603 -1.680 -10.935 1.00 92.38 129 TYR A O 1
ATOM 1003 N N . VAL A 1 130 ? -1.839 0.299 -11.702 1.00 94.25 130 VAL A N 1
ATOM 1004 C CA . VAL A 1 130 ? -1.027 -0.225 -12.798 1.00 94.25 130 VAL A CA 1
ATOM 1005 C C . VAL A 1 130 ? 0.425 0.170 -12.587 1.00 94.25 130 VAL A C 1
ATOM 1007 O O . VAL A 1 130 ? 0.688 1.198 -11.972 1.00 94.25 130 VAL A O 1
ATOM 1010 N N . GLN A 1 131 ? 1.346 -0.641 -13.090 1.00 92.25 131 GLN A N 1
ATOM 1011 C CA . GLN A 1 131 ? 2.781 -0.389 -13.028 1.00 92.25 131 GLN A CA 1
ATOM 1012 C C . GLN A 1 131 ? 3.432 -0.820 -14.343 1.00 92.25 131 GLN A C 1
ATOM 1014 O O . GLN A 1 131 ? 3.159 -1.919 -14.837 1.00 92.25 131 GLN A O 1
ATOM 1019 N N . GLU A 1 132 ? 4.296 0.029 -14.895 1.00 92.56 132 GLU A N 1
ATOM 1020 C CA . GLU A 1 132 ? 5.169 -0.344 -16.008 1.00 92.56 132 GLU A CA 1
ATOM 1021 C C . GLU A 1 132 ? 6.299 -1.261 -15.510 1.00 92.56 132 GLU A C 1
ATOM 1023 O O . GLU A 1 132 ? 6.917 -1.018 -14.475 1.00 92.56 132 GLU A O 1
ATOM 1028 N N . LEU A 1 133 ? 6.546 -2.355 -16.228 1.00 92.19 133 LEU A N 1
ATOM 1029 C CA . LEU A 1 133 ? 7.565 -3.344 -15.902 1.00 92.19 133 LEU A CA 1
ATOM 1030 C C . LEU A 1 133 ? 8.769 -3.172 -16.833 1.00 92.19 133 LEU A C 1
ATOM 1032 O O . LEU A 1 133 ? 8.634 -3.395 -18.042 1.00 92.19 133 LEU A O 1
ATOM 1036 N N . PRO A 1 134 ? 9.958 -2.846 -16.298 1.00 88.75 134 PRO A N 1
ATOM 1037 C CA . PRO A 1 134 ? 11.157 -2.764 -17.112 1.00 88.75 134 PRO A CA 1
ATOM 1038 C C . PRO A 1 134 ? 11.548 -4.148 -17.643 1.00 88.75 134 PRO A C 1
ATOM 1040 O O . PRO A 1 134 ? 11.373 -5.175 -16.978 1.00 88.75 134 PRO A O 1
ATOM 1043 N N . LEU A 1 135 ? 12.106 -4.160 -18.854 1.00 90.00 135 LEU A N 1
ATOM 1044 C CA . LEU A 1 135 ? 12.678 -5.356 -19.459 1.00 90.00 135 LEU A CA 1
ATOM 1045 C C . LEU A 1 135 ? 14.127 -5.523 -18.995 1.00 90.00 135 LEU A C 1
ATOM 1047 O O . LEU A 1 135 ? 14.969 -4.653 -19.228 1.00 90.00 135 LEU A O 1
ATOM 1051 N N . GLU A 1 136 ? 14.418 -6.653 -18.367 1.00 90.56 136 GLU A N 1
ATOM 1052 C CA . GLU A 1 136 ? 15.768 -7.004 -17.938 1.00 90.56 136 GLU A CA 1
ATOM 1053 C C . GLU A 1 136 ? 16.652 -7.385 -19.143 1.00 90.56 136 GLU A C 1
ATOM 1055 O O . GLU A 1 136 ? 16.168 -7.698 -20.234 1.00 90.56 136 GLU A O 1
ATOM 1060 N N . ILE A 1 137 ? 17.979 -7.379 -18.960 1.00 89.62 137 ILE A N 1
ATOM 1061 C CA . ILE A 1 137 ? 18.963 -7.652 -20.035 1.00 89.62 137 ILE A CA 1
ATOM 1062 C C . ILE A 1 137 ? 18.768 -9.046 -20.661 1.00 89.62 137 ILE A C 1
ATOM 1064 O O . ILE A 1 137 ? 19.076 -9.258 -21.835 1.00 89.62 137 ILE A O 1
ATOM 1068 N N . ASP A 1 138 ? 18.261 -10.002 -19.886 1.00 92.44 138 ASP A N 1
ATOM 1069 C CA . ASP A 1 138 ? 17.956 -11.366 -20.322 1.00 92.44 138 ASP A CA 1
ATOM 1070 C C . ASP A 1 138 ? 16.580 -11.504 -21.004 1.00 92.44 138 ASP A C 1
ATOM 1072 O O . ASP A 1 138 ? 16.222 -12.594 -21.456 1.00 92.44 138 ASP A O 1
ATOM 1076 N N . GLY A 1 139 ? 15.828 -10.407 -21.118 1.00 88.81 139 GLY A N 1
ATOM 1077 C CA . GLY A 1 139 ? 14.492 -10.367 -21.700 1.00 88.81 139 GLY A CA 1
ATOM 1078 C C . GLY A 1 139 ? 13.368 -10.751 -20.734 1.00 88.81 139 GLY A C 1
ATOM 1079 O O . GLY A 1 139 ? 12.240 -10.947 -21.189 1.00 88.81 139 GLY A O 1
ATOM 1080 N N . ALA A 1 140 ? 13.632 -10.882 -19.431 1.00 91.81 140 ALA A N 1
ATOM 1081 C CA . ALA A 1 140 ? 12.600 -11.148 -18.433 1.00 91.81 140 ALA A CA 1
ATOM 1082 C C . ALA A 1 140 ? 11.876 -9.866 -17.985 1.00 91.81 140 ALA A C 1
ATOM 1084 O O . ALA A 1 140 ? 12.462 -8.788 -17.915 1.00 91.81 140 ALA A O 1
ATOM 1085 N N . LEU A 1 141 ? 10.597 -10.006 -17.623 1.00 91.38 141 LEU A N 1
ATOM 1086 C CA . LEU A 1 141 ? 9.864 -8.986 -16.873 1.00 91.38 141 LEU A CA 1
ATOM 1087 C C . LEU A 1 141 ? 9.939 -9.299 -15.388 1.00 91.38 141 LEU A C 1
ATOM 1089 O O . LEU A 1 141 ? 9.738 -10.445 -14.972 1.00 91.38 141 LEU A O 1
ATOM 1093 N N . ARG A 1 142 ? 10.168 -8.265 -14.585 1.00 88.81 142 ARG A N 1
ATOM 1094 C CA . ARG A 1 142 ? 10.244 -8.378 -13.135 1.00 88.81 142 ARG A CA 1
ATOM 1095 C C . ARG A 1 142 ? 9.212 -7.468 -12.490 1.00 88.81 142 ARG A C 1
ATOM 1097 O O . ARG A 1 142 ? 9.309 -6.253 -12.573 1.00 88.81 142 ARG A O 1
ATOM 1104 N N . TYR A 1 143 ? 8.265 -8.083 -11.794 1.00 89.06 143 TYR A N 1
ATOM 1105 C CA . TYR A 1 143 ? 7.360 -7.391 -10.885 1.00 89.06 143 TYR A CA 1
ATOM 1106 C C . TYR A 1 143 ? 7.810 -7.623 -9.442 1.00 89.06 143 TYR A C 1
ATOM 1108 O O . TYR A 1 143 ? 8.153 -8.748 -9.064 1.00 89.06 143 TYR A O 1
ATOM 1116 N N . LEU A 1 144 ? 7.796 -6.566 -8.635 1.00 86.19 144 LEU A N 1
ATOM 1117 C CA . LEU A 1 144 ? 8.070 -6.621 -7.207 1.00 86.19 144 LEU A CA 1
ATOM 1118 C C . LEU A 1 144 ? 6.811 -6.184 -6.476 1.00 86.19 144 LEU A C 1
ATOM 1120 O O . LEU A 1 144 ? 6.326 -5.085 -6.692 1.00 86.19 144 LEU A O 1
ATOM 1124 N N . LEU A 1 145 ? 6.291 -7.039 -5.597 1.00 83.69 145 LEU A N 1
ATOM 1125 C CA . LEU A 1 145 ? 5.253 -6.619 -4.665 1.00 83.69 145 LEU A CA 1
ATOM 1126 C C . LEU A 1 145 ? 5.936 -5.949 -3.464 1.00 83.69 145 LEU A C 1
ATOM 1128 O O . LEU A 1 145 ? 6.641 -6.649 -2.724 1.00 83.69 145 LEU A O 1
ATOM 1132 N N . PRO A 1 146 ? 5.733 -4.644 -3.224 1.00 73.62 146 PRO A N 1
ATOM 1133 C CA . PRO A 1 146 ? 6.319 -3.984 -2.069 1.00 73.62 146 PRO A CA 1
ATOM 1134 C C . PRO A 1 146 ? 5.653 -4.509 -0.791 1.00 73.62 146 PRO A C 1
ATOM 1136 O O . PRO A 1 146 ? 4.446 -4.378 -0.600 1.00 73.62 146 PRO A O 1
ATOM 1139 N N . ALA A 1 147 ? 6.435 -5.147 0.080 1.00 67.44 147 ALA A N 1
ATOM 1140 C CA . ALA A 1 147 ? 5.937 -5.730 1.331 1.00 67.44 147 ALA A CA 1
ATOM 1141 C C . ALA A 1 147 ? 6.317 -4.915 2.579 1.00 67.44 147 ALA A C 1
ATOM 1143 O O . ALA A 1 147 ? 5.815 -5.197 3.665 1.00 67.44 147 ALA A O 1
ATOM 1144 N N . ILE A 1 148 ? 7.235 -3.950 2.445 1.00 62.38 148 ILE A N 1
ATOM 1145 C CA . ILE A 1 148 ? 7.818 -3.182 3.553 1.00 62.38 148 ILE A CA 1
ATOM 1146 C C . ILE A 1 148 ? 8.132 -1.762 3.061 1.00 62.38 148 ILE A C 1
ATOM 1148 O O . ILE A 1 148 ? 8.684 -1.599 1.973 1.00 62.38 148 ILE A O 1
ATOM 1152 N N . LEU A 1 149 ? 7.834 -0.747 3.878 1.00 58.12 149 LEU A N 1
ATOM 1153 C CA . LEU A 1 149 ? 8.399 0.598 3.731 1.00 58.12 149 LEU A CA 1
ATOM 1154 C C . LEU A 1 149 ? 9.764 0.653 4.428 1.00 58.12 149 LEU A C 1
ATOM 1156 O O . LEU A 1 149 ? 9.849 0.656 5.657 1.00 58.12 149 LEU A O 1
ATOM 1160 N N . ASN A 1 150 ? 10.848 0.699 3.654 1.00 53.03 150 ASN A N 1
ATOM 1161 C CA . ASN A 1 150 ? 12.182 0.871 4.226 1.00 53.03 150 ASN A CA 1
ATOM 1162 C C . ASN A 1 150 ? 12.379 2.324 4.709 1.00 53.03 150 ASN A C 1
ATOM 1164 O O . ASN A 1 150 ? 11.983 3.251 3.997 1.00 53.03 150 ASN A O 1
ATOM 1168 N N . PRO A 1 151 ? 13.017 2.556 5.880 1.00 50.31 151 PRO A N 1
ATOM 1169 C CA . PRO A 1 151 ? 13.383 3.897 6.314 1.00 50.31 151 PRO A CA 1
ATOM 1170 C C . PRO A 1 151 ? 14.196 4.596 5.230 1.00 50.31 151 PRO A C 1
ATOM 1172 O O . PRO A 1 151 ? 15.263 4.117 4.840 1.00 50.31 151 PRO A O 1
ATOM 1175 N N . ARG A 1 152 ? 13.714 5.746 4.765 1.00 53.81 152 ARG A N 1
ATOM 1176 C CA . ARG A 1 152 ? 14.446 6.536 3.779 1.00 53.81 152 ARG A CA 1
ATOM 1177 C C . ARG A 1 152 ? 15.528 7.350 4.443 1.00 53.81 152 ARG A C 1
ATOM 1179 O O . ARG A 1 152 ? 15.371 7.818 5.573 1.00 53.81 152 ARG A O 1
ATOM 1186 N N . TYR A 1 153 ? 16.613 7.554 3.706 1.00 40.50 153 TYR A N 1
ATOM 1187 C CA . TYR A 1 153 ? 17.636 8.508 4.087 1.00 40.50 153 TYR A CA 1
ATOM 1188 C C . TYR A 1 153 ? 17.067 9.922 3.938 1.00 40.50 153 TYR A C 1
ATOM 1190 O O . TYR A 1 153 ? 17.204 10.570 2.906 1.00 40.50 153 TYR A O 1
ATOM 1198 N N . GLN A 1 154 ? 16.371 10.387 4.970 1.00 39.78 154 GLN A N 1
ATOM 1199 C CA . GLN A 1 154 ? 16.036 11.791 5.101 1.00 39.78 154 GLN A CA 1
ATOM 1200 C C . GLN A 1 154 ? 17.292 12.491 5.608 1.00 39.78 154 GLN A C 1
ATOM 1202 O O . GLN A 1 154 ? 17.698 12.305 6.757 1.00 39.78 154 GLN A O 1
ATOM 1207 N N . LEU A 1 155 ? 17.923 13.286 4.742 1.00 38.06 155 LEU A N 1
ATOM 1208 C CA . LEU A 1 155 ? 18.848 14.316 5.195 1.00 38.06 155 LEU A CA 1
ATOM 1209 C C . LEU A 1 155 ? 18.024 15.283 6.045 1.00 38.06 155 LEU A C 1
ATOM 1211 O O . LEU A 1 155 ? 17.419 16.216 5.530 1.00 38.06 155 LEU A O 1
ATOM 1215 N N . SER A 1 156 ? 17.955 15.042 7.354 1.00 37.66 156 SER A N 1
ATOM 1216 C CA . SER A 1 156 ? 17.509 16.073 8.278 1.00 37.66 156 SER A CA 1
ATOM 1217 C C . SER A 1 156 ? 18.438 17.255 8.044 1.00 37.66 156 SER A C 1
ATOM 1219 O O . SER A 1 156 ? 19.649 17.103 8.249 1.00 37.66 156 SER A O 1
ATOM 1221 N N . GLU A 1 157 ? 17.902 18.383 7.579 1.00 38.53 157 GLU A N 1
ATOM 1222 C CA . GLU A 1 157 ? 18.638 19.639 7.508 1.00 38.53 157 GLU A CA 1
ATOM 1223 C C . GLU A 1 157 ? 19.169 19.938 8.909 1.00 38.53 157 GLU A C 1
ATOM 1225 O O . GLU A 1 157 ? 18.493 20.485 9.779 1.00 38.53 157 GLU A O 1
ATOM 1230 N N . SER A 1 158 ? 20.392 19.490 9.178 1.00 36.22 158 SER A N 1
ATOM 1231 C CA . SER A 1 158 ? 21.062 19.824 10.415 1.00 36.22 158 SER A CA 1
ATOM 1232 C C . SER A 1 158 ? 21.267 21.336 10.375 1.00 36.22 158 SER A C 1
ATOM 1234 O O . SER A 1 158 ? 21.821 21.821 9.385 1.00 36.22 158 SER A O 1
ATOM 1236 N N . PRO A 1 159 ? 20.917 22.087 11.436 1.00 44.44 159 PRO A N 1
ATOM 1237 C CA . PRO A 1 159 ? 21.132 23.540 11.499 1.00 44.44 159 PRO A CA 1
ATOM 1238 C C . PRO A 1 159 ? 22.594 23.950 11.244 1.00 44.44 159 PRO A C 1
ATOM 1240 O O . PRO A 1 159 ? 22.903 25.099 10.942 1.00 44.44 159 PRO A O 1
ATOM 1243 N N . VAL A 1 160 ? 23.505 22.981 11.372 1.00 41.53 160 VAL A N 1
ATOM 1244 C CA . VAL A 1 160 ? 24.937 23.100 11.097 1.00 41.53 160 VAL A CA 1
ATOM 1245 C C . VAL A 1 160 ? 25.224 23.320 9.607 1.00 41.53 160 VAL A C 1
ATOM 1247 O O . VAL A 1 160 ? 26.164 24.035 9.276 1.00 41.53 160 VAL A O 1
ATOM 1250 N N . LEU A 1 161 ? 24.424 22.738 8.708 1.00 39.00 161 LEU A N 1
ATOM 1251 C CA . LEU A 1 161 ? 24.586 22.911 7.265 1.00 39.00 161 LEU A CA 1
ATOM 1252 C C . LEU A 1 161 ? 24.033 24.269 6.821 1.00 39.00 161 LEU A C 1
ATOM 1254 O O . LEU A 1 161 ? 24.740 25.016 6.157 1.00 39.00 161 LEU A O 1
ATOM 1258 N N . SER A 1 162 ? 22.842 24.666 7.271 1.00 37.31 162 SER A N 1
ATOM 1259 C CA . SER A 1 162 ? 22.231 25.951 6.891 1.00 37.31 162 SER A CA 1
ATOM 1260 C C . SER A 1 162 ? 23.031 27.179 7.358 1.00 37.31 162 SER A C 1
ATOM 1262 O O . SER A 1 162 ? 23.114 28.170 6.630 1.00 37.31 162 SER A O 1
ATOM 1264 N N . GLN A 1 163 ? 23.716 27.112 8.507 1.00 38.69 163 GLN A N 1
ATOM 1265 C CA . GLN A 1 163 ? 24.628 28.185 8.940 1.00 38.69 163 GLN A CA 1
ATOM 1266 C C . GLN A 1 163 ? 25.960 28.217 8.173 1.00 38.69 163 GLN A C 1
ATOM 1268 O O . GLN A 1 163 ? 26.543 29.289 8.033 1.00 38.69 163 GLN A O 1
ATOM 1273 N N . ALA A 1 164 ? 26.433 27.085 7.640 1.00 40.25 164 ALA A N 1
ATOM 1274 C CA . ALA A 1 164 ? 27.675 27.026 6.865 1.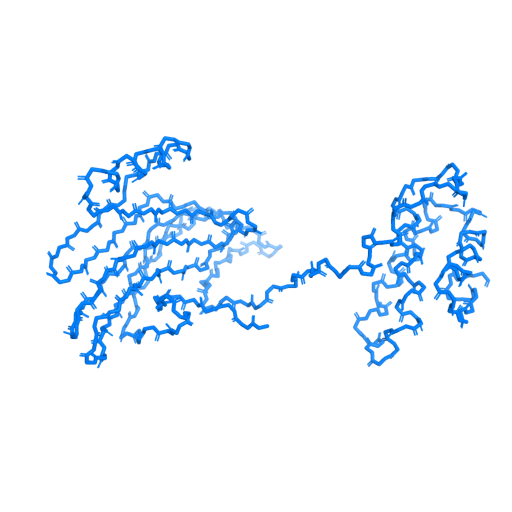00 40.25 164 ALA A CA 1
ATOM 1275 C C . ALA A 1 164 ? 27.533 27.598 5.440 1.00 40.25 164 ALA A C 1
ATOM 1277 O O . ALA A 1 164 ? 28.535 27.964 4.831 1.00 40.25 164 ALA A O 1
ATOM 1278 N N . PHE A 1 165 ? 26.302 27.707 4.926 1.00 45.56 165 PHE A N 1
ATOM 1279 C CA . PHE A 1 165 ? 26.004 28.201 3.574 1.00 45.56 165 PHE A CA 1
ATOM 1280 C C . PHE A 1 165 ? 25.471 29.645 3.529 1.00 45.56 165 PHE A C 1
ATOM 1282 O O . PHE A 1 165 ? 25.126 30.135 2.458 1.00 45.56 165 PHE A O 1
ATOM 1289 N N . SER A 1 166 ? 25.411 30.342 4.670 1.00 38.06 166 SER A N 1
ATOM 1290 C CA . SER A 1 166 ? 24.827 31.692 4.766 1.00 38.06 166 SER A CA 1
ATOM 1291 C C . SER A 1 166 ? 25.815 32.845 4.532 1.00 38.06 166 SER A C 1
ATOM 1293 O O . SER A 1 166 ? 25.403 34.000 4.596 1.00 38.06 166 SER A O 1
ATOM 1295 N N . ASP A 1 167 ? 27.091 32.568 4.239 1.00 39.34 167 ASP A N 1
ATOM 1296 C CA . ASP A 1 167 ? 28.082 33.611 3.939 1.00 39.34 167 ASP A CA 1
ATOM 1297 C C . ASP A 1 167 ? 28.746 33.366 2.567 1.00 39.34 167 ASP A C 1
ATOM 1299 O O . ASP A 1 167 ? 29.779 32.700 2.476 1.00 39.34 167 ASP A O 1
ATOM 1303 N N . PRO A 1 168 ? 28.171 33.878 1.457 1.00 38.94 168 PRO A N 1
ATOM 1304 C CA . PRO A 1 168 ? 28.766 33.790 0.117 1.00 38.94 168 PRO A CA 1
ATOM 1305 C C . PRO A 1 168 ? 29.961 34.745 -0.074 1.00 38.94 168 PRO A C 1
ATOM 1307 O O . PRO A 1 168 ? 30.429 34.958 -1.193 1.00 38.94 168 PRO A O 1
ATOM 1310 N N . GLY A 1 169 ? 30.439 35.379 0.997 1.00 46.19 169 GLY A N 1
ATOM 1311 C CA . GLY A 1 169 ? 31.395 36.474 0.959 1.00 46.19 169 GLY A CA 1
ATOM 1312 C C . GLY A 1 169 ? 32.812 36.080 1.354 1.00 46.19 169 GLY A C 1
ATOM 1313 O O . GLY A 1 169 ? 33.298 36.594 2.350 1.00 46.19 169 GLY A O 1
ATOM 1314 N N . GLN A 1 170 ? 33.474 35.220 0.572 1.00 40.78 170 GLN A N 1
ATOM 1315 C CA . GLN A 1 170 ? 34.921 35.238 0.258 1.00 40.78 170 GLN A CA 1
ATOM 1316 C C . GLN A 1 170 ? 35.388 33.846 -0.173 1.00 40.78 170 GLN A C 1
ATOM 1318 O O . GLN A 1 170 ? 35.645 32.984 0.658 1.00 40.78 170 GLN A O 1
ATOM 1323 N N . LEU A 1 171 ? 35.555 33.711 -1.491 1.00 41.88 171 LEU A N 1
ATOM 1324 C CA . LEU A 1 171 ? 36.116 32.605 -2.288 1.00 41.88 171 LEU A CA 1
ATOM 1325 C C . LEU A 1 171 ? 35.082 32.048 -3.270 1.00 41.88 171 LEU A C 1
ATOM 1327 O O . LEU A 1 171 ? 34.914 30.842 -3.415 1.00 41.88 171 LEU A O 1
ATOM 1331 N N . ALA A 1 172 ? 34.445 32.957 -4.014 1.00 40.22 172 ALA A N 1
ATOM 1332 C CA . ALA A 1 172 ? 34.050 32.659 -5.381 1.00 40.22 172 ALA A CA 1
ATOM 1333 C C . ALA A 1 172 ? 35.339 32.389 -6.174 1.00 40.22 172 ALA A C 1
ATOM 1335 O O . ALA A 1 172 ? 35.961 33.288 -6.735 1.00 40.22 172 ALA A O 1
ATOM 1336 N N . LEU A 1 173 ? 35.810 31.149 -6.113 1.00 48.28 173 LEU A N 1
ATOM 1337 C CA . LEU A 1 173 ? 36.527 30.574 -7.233 1.00 48.28 173 LEU A CA 1
ATOM 1338 C C . LEU A 1 173 ? 35.445 30.355 -8.291 1.00 48.28 173 LEU A C 1
ATOM 1340 O O . LEU A 1 173 ? 34.429 29.749 -7.962 1.00 48.28 173 LEU A O 1
ATOM 1344 N N . ASP A 1 174 ? 35.629 30.914 -9.490 1.00 46.69 174 ASP A N 1
ATOM 1345 C CA . ASP A 1 174 ? 34.729 30.868 -10.662 1.00 46.69 174 ASP A CA 1
ATOM 1346 C C . ASP A 1 174 ? 34.456 29.425 -11.159 1.00 46.69 174 ASP A C 1
ATOM 1348 O O . ASP A 1 174 ? 34.725 29.069 -12.305 1.00 46.69 174 ASP A O 1
ATOM 1352 N N . GLY A 1 175 ? 33.974 28.548 -10.283 1.00 56.31 175 GLY A N 1
ATOM 1353 C CA . GLY A 1 175 ? 33.755 27.130 -10.516 1.00 56.31 175 GLY A CA 1
ATOM 1354 C C . GLY A 1 175 ? 32.319 26.722 -10.210 1.00 56.31 175 GLY A C 1
ATOM 1355 O O . GLY A 1 175 ? 31.644 27.319 -9.374 1.00 56.31 175 GLY A O 1
ATOM 1356 N N . ASP A 1 176 ? 31.871 25.682 -10.910 1.00 66.00 176 ASP A N 1
ATOM 1357 C CA . ASP A 1 176 ? 30.573 25.034 -10.729 1.00 66.00 176 ASP A CA 1
ATOM 1358 C C . ASP A 1 176 ? 30.310 24.726 -9.233 1.00 66.00 176 ASP A C 1
ATOM 1360 O O . ASP A 1 176 ? 31.138 24.061 -8.595 1.00 66.00 176 ASP A O 1
ATOM 1364 N N . PRO A 1 177 ? 29.176 25.170 -8.648 1.00 73.94 177 PRO A N 1
ATOM 1365 C CA . PRO A 1 177 ? 28.795 24.866 -7.264 1.00 73.94 177 PRO A CA 1
ATOM 1366 C C . PRO A 1 177 ? 28.872 23.372 -6.911 1.00 73.94 177 PRO A C 1
ATOM 1368 O O . PRO A 1 177 ? 29.184 23.009 -5.774 1.00 73.94 177 PRO A O 1
ATOM 1371 N N . SER A 1 178 ? 28.653 22.504 -7.898 1.00 75.06 178 SER A N 1
ATOM 1372 C CA . SER A 1 178 ? 28.716 21.046 -7.774 1.00 75.06 178 SER A CA 1
ATOM 1373 C C . SER A 1 178 ? 30.137 20.553 -7.484 1.00 75.06 178 SER A C 1
ATOM 1375 O O . SER A 1 178 ? 30.328 19.612 -6.711 1.00 75.06 178 SER A O 1
ATOM 1377 N N . VAL A 1 179 ? 31.156 21.222 -8.033 1.00 79.19 179 VAL A N 1
ATOM 1378 C CA . VAL A 1 179 ? 32.576 20.927 -7.776 1.00 79.19 179 VAL A CA 1
ATOM 1379 C C . VAL A 1 179 ? 32.927 21.231 -6.326 1.00 79.19 179 VAL A C 1
ATOM 1381 O O . VAL A 1 179 ? 33.517 20.398 -5.636 1.00 79.19 179 VAL A O 1
ATOM 1384 N N . TRP A 1 180 ? 32.521 22.400 -5.836 1.00 78.62 180 TRP A N 1
ATOM 1385 C CA . 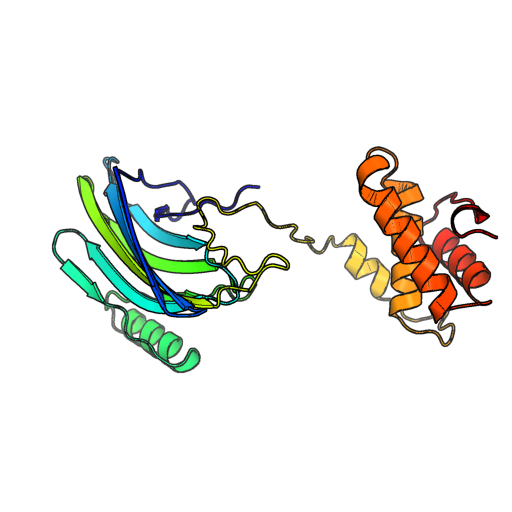TRP A 1 180 ? 32.782 22.807 -4.459 1.00 78.62 180 TRP A CA 1
ATOM 1386 C C . TRP A 1 180 ? 32.076 21.904 -3.440 1.00 78.62 180 TRP A C 1
ATOM 1388 O O . TRP A 1 180 ? 32.703 21.435 -2.487 1.00 78.62 180 TRP A O 1
ATOM 1398 N N . ALA A 1 181 ? 30.802 21.585 -3.681 1.00 80.19 181 ALA A N 1
ATOM 1399 C CA . ALA A 1 181 ? 30.038 20.665 -2.842 1.00 80.19 181 ALA A CA 1
ATOM 1400 C C . ALA A 1 181 ? 30.683 19.270 -2.779 1.00 80.19 181 ALA A C 1
ATOM 1402 O O . ALA A 1 181 ? 30.808 18.689 -1.698 1.00 80.19 181 ALA A O 1
ATOM 1403 N N . THR A 1 182 ? 31.164 18.759 -3.917 1.00 84.62 182 THR A N 1
ATOM 1404 C CA . THR A 1 182 ? 31.801 17.437 -3.999 1.00 84.62 182 THR A CA 1
ATOM 1405 C C . THR A 1 182 ? 33.134 17.395 -3.243 1.00 84.62 182 THR A C 1
ATOM 1407 O O . THR A 1 182 ? 33.391 16.439 -2.509 1.00 84.62 182 THR A O 1
ATOM 1410 N N . VAL A 1 183 ? 33.961 18.446 -3.329 1.00 83.00 183 VAL A N 1
ATOM 1411 C CA . VAL A 1 183 ? 35.209 18.555 -2.544 1.00 83.00 183 VAL A CA 1
ATOM 1412 C C . VAL A 1 183 ? 34.922 18.556 -1.039 1.00 83.00 183 VAL A C 1
ATOM 1414 O O . VAL A 1 183 ? 35.573 17.827 -0.287 1.00 83.00 183 VAL A O 1
ATOM 1417 N N . LEU A 1 184 ? 33.932 19.331 -0.587 1.00 82.06 184 LEU A N 1
ATOM 1418 C CA . LEU A 1 184 ? 33.555 19.388 0.828 1.00 82.06 184 LEU A CA 1
ATOM 1419 C C . LEU A 1 184 ? 33.010 18.053 1.342 1.00 82.06 184 LEU A C 1
ATOM 1421 O O . LEU A 1 184 ? 33.367 17.645 2.448 1.00 82.06 184 LEU A O 1
ATOM 1425 N N . ALA A 1 185 ? 32.199 17.355 0.545 1.00 82.94 185 ALA A N 1
ATOM 1426 C CA . ALA A 1 185 ? 31.670 16.042 0.900 1.00 82.94 185 ALA A CA 1
ATOM 1427 C C . ALA A 1 185 ? 32.795 15.013 1.107 1.00 82.94 185 ALA A C 1
ATOM 1429 O O . ALA A 1 185 ? 32.827 14.335 2.135 1.00 82.94 185 ALA A O 1
ATOM 1430 N N . VAL A 1 186 ? 33.767 14.949 0.188 1.00 84.00 186 VAL A N 1
ATOM 1431 C CA . VAL A 1 186 ? 34.924 14.040 0.306 1.00 84.00 186 VAL A CA 1
ATOM 1432 C C . VAL A 1 186 ? 35.782 14.381 1.531 1.00 84.00 186 VAL A C 1
ATOM 1434 O O . VAL A 1 186 ? 36.161 13.488 2.292 1.00 84.00 186 VAL A O 1
ATOM 1437 N N . LEU A 1 187 ? 36.047 15.667 1.782 1.00 83.44 187 LEU A N 1
ATOM 1438 C CA . LEU A 1 187 ? 36.788 16.108 2.970 1.00 83.44 187 LEU A CA 1
ATOM 1439 C C . LEU A 1 187 ? 36.063 15.755 4.275 1.00 83.44 187 LEU A C 1
ATOM 1441 O O . LEU A 1 187 ? 36.688 15.303 5.238 1.00 83.44 187 LEU A O 1
ATOM 1445 N N . TRP A 1 188 ? 34.744 15.939 4.313 1.00 83.31 188 TRP A N 1
ATOM 1446 C CA . TRP A 1 188 ? 33.925 15.606 5.471 1.00 83.31 188 TRP A CA 1
ATOM 1447 C C . TRP A 1 188 ? 33.940 14.102 5.767 1.00 83.31 188 TRP A C 1
ATOM 1449 O O . TRP A 1 188 ? 34.150 13.721 6.922 1.00 83.31 188 TRP A O 1
ATOM 1459 N N . LEU A 1 189 ? 33.811 13.252 4.742 1.00 81.56 189 LEU A N 1
ATOM 1460 C CA . LEU A 1 189 ? 33.883 11.791 4.883 1.00 81.56 189 LEU A CA 1
ATOM 1461 C C . LEU A 1 189 ? 35.198 11.357 5.543 1.00 81.56 189 LEU A C 1
ATOM 1463 O O . LEU A 1 189 ? 35.191 10.598 6.513 1.00 81.56 189 LEU A O 1
ATOM 1467 N N . HIS A 1 190 ? 36.322 11.927 5.109 1.00 76.94 190 HIS A N 1
ATOM 1468 C CA . HIS A 1 190 ? 37.636 11.631 5.689 1.00 76.94 190 HIS A CA 1
ATOM 1469 C C . HIS A 1 190 ? 37.831 12.180 7.107 1.00 76.94 190 HIS A C 1
ATOM 1471 O O . HIS A 1 190 ? 38.555 11.584 7.910 1.00 76.94 190 HIS A O 1
ATOM 1477 N N . GLY A 1 191 ? 37.202 13.306 7.446 1.00 75.88 191 GLY A N 1
ATOM 1478 C CA . GLY A 1 191 ? 37.340 13.923 8.766 1.00 75.88 191 GLY A CA 1
ATOM 1479 C C . GLY A 1 191 ? 36.385 13.400 9.836 1.00 75.88 191 GLY A C 1
ATOM 1480 O O . GLY A 1 191 ? 36.736 13.416 11.017 1.00 75.88 191 GLY A O 1
ATOM 1481 N N . LYS A 1 192 ? 35.184 12.964 9.447 1.00 74.31 192 LYS A N 1
ATOM 1482 C CA . LYS A 1 192 ? 34.085 12.622 10.366 1.00 74.31 192 LYS A CA 1
ATOM 1483 C C . LYS A 1 192 ? 33.491 11.231 10.142 1.00 74.31 192 LYS A C 1
ATOM 1485 O O . LYS A 1 192 ? 32.886 10.707 11.067 1.00 74.31 192 LYS A O 1
ATOM 1490 N N . GLY A 1 193 ? 33.698 10.621 8.976 1.00 66.94 193 GLY A N 1
ATOM 1491 C CA . GLY A 1 193 ? 33.126 9.325 8.594 1.00 66.94 193 GLY A CA 1
ATOM 1492 C C . GLY A 1 193 ? 34.070 8.125 8.724 1.00 66.94 193 GLY A C 1
ATOM 1493 O O . GLY A 1 193 ? 33.769 7.070 8.170 1.00 66.94 193 GLY A O 1
ATOM 1494 N N . LYS A 1 194 ? 35.210 8.247 9.422 1.00 67.50 194 LYS A N 1
ATOM 1495 C CA . LYS A 1 194 ? 36.270 7.211 9.452 1.00 67.50 194 LYS A CA 1
ATOM 1496 C C . LYS A 1 194 ? 35.785 5.813 9.847 1.00 67.50 194 LYS A C 1
ATOM 1498 O O . LYS A 1 194 ? 36.296 4.836 9.305 1.00 67.50 194 LYS A O 1
ATOM 1503 N N . ASP A 1 195 ? 34.795 5.724 10.729 1.00 72.12 195 ASP A N 1
ATOM 1504 C CA . ASP A 1 195 ? 34.273 4.450 11.238 1.00 72.12 195 ASP A CA 1
ATOM 1505 C C . ASP A 1 195 ? 33.415 3.684 10.209 1.00 72.12 195 ASP A C 1
ATOM 1507 O O . ASP A 1 195 ? 33.159 2.497 10.383 1.00 72.12 195 ASP A O 1
ATOM 1511 N N . LEU A 1 196 ? 33.023 4.332 9.104 1.00 67.50 196 LEU A N 1
ATOM 1512 C CA . LEU A 1 196 ? 32.152 3.782 8.052 1.00 67.50 196 LEU A CA 1
ATOM 1513 C C . LEU A 1 196 ? 32.879 3.621 6.706 1.00 67.50 196 LEU A C 1
ATOM 1515 O O . LEU A 1 196 ? 32.246 3.539 5.659 1.00 67.50 196 LEU A O 1
ATOM 1519 N N . LYS A 1 197 ? 34.220 3.593 6.710 1.00 71.12 197 LYS A N 1
ATOM 1520 C CA . LYS A 1 197 ? 35.053 3.668 5.494 1.00 71.12 197 LYS A CA 1
ATOM 1521 C C . LYS A 1 197 ? 34.665 2.684 4.386 1.00 71.12 197 LYS A C 1
ATOM 1523 O O . LYS A 1 197 ? 34.666 3.063 3.218 1.00 71.12 197 LYS A O 1
ATOM 1528 N N . CYS A 1 198 ? 34.289 1.456 4.742 1.00 66.31 198 CYS A N 1
ATOM 1529 C CA . CYS A 1 198 ? 33.865 0.440 3.774 1.00 66.31 198 CYS A CA 1
ATOM 1530 C C . CYS A 1 198 ? 32.632 0.853 2.951 1.00 66.31 198 CYS A C 1
ATOM 1532 O O . CYS A 1 198 ? 32.462 0.367 1.837 1.00 66.31 198 CYS A O 1
ATOM 1534 N N . GLU A 1 199 ? 31.783 1.737 3.478 1.00 70.19 199 GLU A N 1
ATOM 1535 C CA . GLU A 1 199 ? 30.532 2.148 2.834 1.00 70.19 199 GLU A CA 1
ATOM 1536 C C . GLU A 1 199 ? 30.736 3.272 1.813 1.00 70.19 199 GLU A C 1
ATOM 1538 O O . GLU A 1 199 ? 30.066 3.306 0.783 1.00 70.19 199 GLU A O 1
ATOM 1543 N N . TRP A 1 200 ? 31.682 4.181 2.061 1.00 78.00 200 TRP A N 1
ATOM 1544 C CA . TRP A 1 200 ? 31.853 5.389 1.247 1.00 78.00 200 TRP A CA 1
ATOM 1545 C C . TRP A 1 200 ? 33.121 5.415 0.391 1.00 78.00 200 TRP A C 1
ATOM 1547 O O . TRP A 1 200 ? 33.256 6.304 -0.446 1.00 78.00 200 TRP A O 1
ATOM 1557 N N . GLU A 1 201 ? 34.018 4.432 0.504 1.00 80.38 201 GLU A N 1
ATOM 1558 C CA . GLU A 1 201 ? 35.251 4.381 -0.301 1.00 80.38 201 GLU A CA 1
ATOM 1559 C C . GLU A 1 201 ? 34.971 4.327 -1.818 1.00 80.38 201 GLU A C 1
ATOM 1561 O O . GLU A 1 201 ? 35.676 4.941 -2.620 1.00 80.38 201 GLU A O 1
ATOM 1566 N N . LEU A 1 202 ? 33.914 3.628 -2.244 1.00 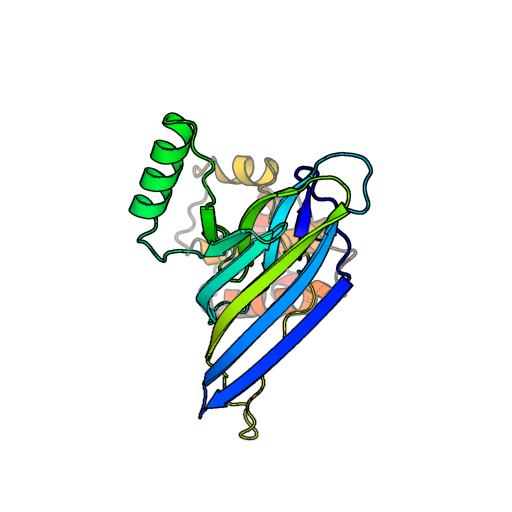79.69 202 LEU A N 1
ATOM 1567 C CA . LEU A 1 202 ? 33.518 3.597 -3.658 1.00 79.69 202 LEU A CA 1
ATOM 1568 C C . LEU A 1 202 ? 32.924 4.931 -4.128 1.00 79.69 202 LEU A C 1
ATOM 1570 O O . LEU A 1 202 ? 33.160 5.338 -5.268 1.00 79.69 202 LEU A O 1
ATOM 1574 N N . LEU A 1 203 ? 32.170 5.609 -3.258 1.00 78.56 203 LEU A N 1
ATOM 1575 C CA . LEU A 1 203 ? 31.588 6.922 -3.539 1.00 78.56 203 LEU A CA 1
ATOM 1576 C C . LEU A 1 203 ? 32.680 7.981 -3.662 1.00 78.56 203 LEU A C 1
ATOM 1578 O O . LEU A 1 203 ? 32.669 8.761 -4.608 1.00 78.56 203 LEU A O 1
ATOM 1582 N N . GLU A 1 204 ? 33.664 7.944 -2.768 1.00 84.88 204 GLU A N 1
ATOM 1583 C CA . GLU A 1 204 ? 34.860 8.776 -2.832 1.00 84.88 204 GLU A CA 1
ATOM 1584 C C . GLU A 1 204 ? 35.587 8.601 -4.166 1.00 84.88 204 GLU A C 1
ATOM 1586 O O . GLU A 1 204 ? 35.840 9.585 -4.853 1.00 84.88 204 GLU A O 1
ATOM 1591 N N . ARG A 1 205 ? 35.883 7.364 -4.583 1.00 81.69 205 ARG A N 1
ATOM 1592 C CA . ARG A 1 205 ? 36.598 7.122 -5.848 1.00 81.69 205 ARG A CA 1
ATOM 1593 C C . ARG A 1 205 ? 35.846 7.680 -7.054 1.00 81.69 205 ARG A C 1
ATOM 1595 O O . ARG A 1 205 ? 36.469 8.256 -7.942 1.00 81.69 205 ARG A O 1
ATOM 1602 N N . LYS A 1 206 ? 34.518 7.537 -7.081 1.00 81.75 206 LYS A N 1
ATOM 1603 C CA . LYS A 1 206 ? 33.676 8.108 -8.142 1.00 81.75 206 LYS A CA 1
ATOM 1604 C C . LYS A 1 206 ? 33.651 9.635 -8.092 1.00 81.75 206 LYS A C 1
ATOM 1606 O O . LYS A 1 206 ? 33.776 10.265 -9.135 1.00 81.75 206 LYS A O 1
ATOM 1611 N N . ALA A 1 207 ? 33.536 10.218 -6.902 1.00 84.12 207 ALA A N 1
ATOM 1612 C CA . ALA A 1 207 ? 33.542 11.662 -6.696 1.00 84.12 207 ALA A CA 1
ATOM 1613 C C . ALA A 1 207 ? 34.886 12.291 -7.091 1.00 84.12 207 ALA A C 1
ATOM 1615 O O . ALA A 1 207 ? 34.909 13.307 -7.776 1.00 84.12 207 ALA A O 1
ATOM 1616 N N . VAL A 1 208 ? 36.008 11.665 -6.722 1.00 84.25 208 VAL A N 1
ATOM 1617 C CA . VAL A 1 208 ? 37.355 12.109 -7.105 1.00 84.25 208 VAL A CA 1
ATOM 1618 C C . VAL A 1 208 ? 37.546 11.997 -8.617 1.00 84.25 208 VAL A C 1
ATOM 1620 O O . VAL A 1 208 ? 38.010 12.955 -9.226 1.00 84.25 208 VAL A O 1
ATOM 1623 N N . ALA A 1 209 ? 37.134 10.891 -9.247 1.00 83.88 209 ALA A N 1
ATOM 1624 C CA . ALA A 1 209 ? 37.181 10.758 -10.707 1.00 83.88 209 ALA A CA 1
ATOM 1625 C C . ALA A 1 209 ? 36.352 11.847 -11.410 1.00 83.88 209 ALA A C 1
ATOM 1627 O O . ALA A 1 209 ? 36.847 12.515 -12.313 1.00 83.88 209 ALA A O 1
ATOM 1628 N N . TRP A 1 210 ? 35.130 12.093 -10.931 1.00 84.69 210 TRP A N 1
ATOM 1629 C CA . TRP A 1 210 ? 34.271 13.155 -11.447 1.00 84.69 210 TRP A CA 1
ATOM 1630 C C . TRP A 1 210 ? 34.904 14.545 -11.275 1.00 84.69 210 TRP A C 1
ATOM 1632 O O . TRP A 1 210 ? 34.868 15.354 -12.201 1.00 84.69 210 TRP A O 1
ATOM 1642 N N . LEU A 1 211 ? 35.549 14.814 -10.134 1.00 84.00 211 LEU A N 1
ATOM 1643 C CA . LEU A 1 211 ? 36.268 16.067 -9.893 1.00 84.00 211 LEU A CA 1
ATOM 1644 C C . LEU A 1 211 ? 37.424 16.265 -10.877 1.00 84.00 211 LEU A C 1
ATOM 1646 O O . LEU A 1 211 ? 37.574 17.369 -11.395 1.00 84.00 211 LEU A O 1
ATOM 1650 N N . HIS A 1 212 ? 38.214 15.227 -11.163 1.00 81.00 212 HIS A N 1
ATOM 1651 C CA . HIS A 1 212 ? 39.291 15.303 -12.162 1.00 81.00 212 HIS A CA 1
ATOM 1652 C C . HIS A 1 212 ? 38.763 15.680 -13.550 1.00 81.00 212 HIS A C 1
ATOM 1654 O O . HIS A 1 212 ? 39.380 16.510 -14.218 1.00 81.00 212 HIS A O 1
ATOM 1660 N N . ASP A 1 213 ? 37.592 15.167 -13.930 1.00 79.06 213 ASP A N 1
ATOM 1661 C CA . ASP A 1 213 ? 36.958 15.462 -15.220 1.00 79.06 213 ASP A CA 1
ATOM 1662 C C . ASP A 1 213 ? 36.357 16.881 -15.302 1.00 79.06 213 ASP A C 1
ATOM 1664 O O . ASP A 1 213 ? 36.300 17.458 -16.387 1.00 79.06 213 ASP A O 1
ATOM 1668 N N . HIS A 1 214 ? 35.927 17.464 -14.174 1.00 74.81 214 HIS A N 1
ATOM 1669 C CA . HIS A 1 214 ? 35.157 18.722 -14.157 1.00 74.81 214 HIS A CA 1
ATOM 1670 C C . HIS A 1 214 ? 35.923 19.934 -13.604 1.00 74.81 214 HIS A C 1
ATOM 1672 O O . HIS A 1 214 ? 35.589 21.073 -13.924 1.00 74.81 214 HIS A O 1
ATOM 1678 N N . ALA A 1 215 ? 36.950 19.719 -12.779 1.00 69.25 215 ALA A N 1
ATOM 1679 C CA . ALA A 1 215 ? 37.683 20.778 -12.081 1.00 69.25 215 ALA A CA 1
ATOM 1680 C C . ALA A 1 215 ? 39.183 20.822 -12.418 1.00 69.25 215 ALA A C 1
ATOM 1682 O O . ALA A 1 215 ? 39.841 21.831 -12.137 1.00 69.25 215 ALA A O 1
ATOM 1683 N N . GLY A 1 216 ? 39.728 19.760 -13.027 1.00 67.69 216 GLY A N 1
ATOM 1684 C CA . GLY A 1 216 ? 41.096 19.702 -13.546 1.00 67.69 216 GLY A CA 1
ATOM 1685 C C . GLY A 1 216 ? 42.156 20.234 -12.569 1.00 67.69 216 GLY A C 1
ATOM 1686 O O . GLY A 1 216 ? 42.318 19.734 -11.459 1.00 67.69 216 GLY A O 1
ATOM 1687 N N . SER A 1 217 ? 42.885 21.283 -12.969 1.00 66.62 217 SER A N 1
ATOM 1688 C CA . SER A 1 217 ? 43.996 21.872 -12.199 1.00 66.62 217 SER A CA 1
ATOM 1689 C C . SER A 1 217 ? 43.591 22.684 -10.960 1.00 66.62 217 SER A C 1
ATOM 1691 O O . SER A 1 217 ? 44.464 23.081 -10.189 1.00 66.62 217 SER A O 1
ATOM 1693 N N . SER A 1 218 ? 42.300 22.960 -10.757 1.00 69.12 218 SER A N 1
ATOM 1694 C CA . SER A 1 218 ? 41.807 23.811 -9.659 1.00 69.12 218 SER A CA 1
ATOM 1695 C C . SER A 1 218 ? 41.562 23.040 -8.355 1.00 69.12 218 SER A C 1
ATOM 1697 O O . SER A 1 218 ? 41.368 23.645 -7.299 1.00 69.12 218 SER A O 1
ATOM 1699 N N . ILE A 1 219 ? 41.606 21.704 -8.402 1.00 71.69 219 ILE A N 1
ATOM 1700 C CA . ILE A 1 219 ? 41.297 20.820 -7.268 1.00 71.69 219 ILE A CA 1
ATOM 1701 C C . ILE A 1 219 ? 42.200 21.078 -6.048 1.00 71.69 219 ILE A C 1
ATOM 1703 O O . ILE A 1 219 ? 41.656 21.193 -4.951 1.00 71.69 219 ILE A O 1
ATOM 1707 N N . PRO A 1 220 ? 43.533 21.263 -6.165 1.00 73.19 220 PRO A N 1
ATOM 1708 C CA . PRO A 1 220 ? 44.384 21.495 -4.992 1.00 73.19 220 PRO A CA 1
ATOM 1709 C C . PRO A 1 220 ? 44.013 22.765 -4.213 1.00 73.19 220 PRO A C 1
ATOM 1711 O O . PRO A 1 220 ? 44.040 22.779 -2.982 1.00 73.19 220 PRO A O 1
ATOM 1714 N N . MET A 1 221 ? 43.616 23.826 -4.923 1.00 71.75 221 MET A N 1
ATOM 1715 C CA . MET A 1 221 ? 43.192 25.086 -4.310 1.00 71.75 221 MET A CA 1
ATOM 1716 C C . MET A 1 221 ? 41.858 24.923 -3.571 1.00 71.75 221 MET A C 1
ATOM 1718 O O . MET A 1 221 ? 41.705 25.414 -2.451 1.00 71.75 221 MET A O 1
ATOM 1722 N N . LEU A 1 222 ? 40.922 24.176 -4.163 1.00 73.44 222 LEU A N 1
ATOM 1723 C CA . LEU A 1 222 ? 39.620 23.871 -3.567 1.00 73.44 222 LEU A CA 1
ATOM 1724 C C . LEU A 1 222 ? 39.763 22.973 -2.330 1.00 73.44 222 LEU A C 1
ATOM 1726 O O . LEU A 1 222 ? 39.164 23.240 -1.293 1.00 73.44 222 LEU A O 1
ATOM 1730 N N . VAL A 1 223 ? 40.615 21.950 -2.389 1.00 76.94 223 VAL A N 1
ATOM 1731 C CA . VAL A 1 223 ? 40.889 21.051 -1.257 1.00 76.94 223 VAL A CA 1
ATOM 1732 C C . VAL A 1 223 ? 41.503 21.818 -0.084 1.00 76.94 223 VAL A C 1
ATOM 1734 O O . VAL A 1 223 ? 41.105 21.614 1.067 1.00 76.94 223 VAL A O 1
ATOM 1737 N N . GLN A 1 224 ? 42.419 22.751 -0.363 1.00 73.88 224 GLN A N 1
ATOM 1738 C CA . GLN A 1 224 ? 43.026 23.603 0.658 1.00 73.88 224 GLN A CA 1
ATOM 1739 C C . GLN A 1 224 ? 41.998 24.545 1.301 1.00 73.88 224 GLN A C 1
ATOM 1741 O O . GLN A 1 224 ? 41.971 24.686 2.527 1.00 73.88 224 GLN A O 1
ATOM 1746 N N . ALA A 1 225 ? 41.135 25.167 0.494 1.00 75.62 225 ALA A N 1
ATOM 1747 C CA . ALA A 1 225 ? 40.069 26.033 0.985 1.00 75.62 225 ALA A CA 1
ATOM 1748 C C . ALA A 1 225 ? 39.040 25.251 1.825 1.00 75.62 225 ALA A C 1
ATOM 1750 O O . ALA A 1 225 ? 38.686 25.681 2.923 1.00 75.62 225 ALA A O 1
ATOM 1751 N N . GLY A 1 226 ? 38.621 24.068 1.366 1.00 74.19 226 GLY A N 1
ATOM 1752 C CA . GLY A 1 226 ? 37.660 23.218 2.071 1.00 74.19 226 GLY A CA 1
ATOM 1753 C C . GLY A 1 226 ? 38.205 22.667 3.390 1.00 74.19 226 GLY A C 1
ATOM 1754 O O . GLY A 1 226 ? 37.494 22.639 4.395 1.00 74.19 226 GLY A O 1
ATOM 1755 N N . SER A 1 227 ? 39.489 22.297 3.429 1.00 76.31 227 SER A N 1
ATOM 1756 C CA . SER A 1 227 ? 40.149 21.818 4.654 1.00 76.31 227 SER A CA 1
ATOM 1757 C C . SER A 1 227 ? 40.193 22.903 5.731 1.00 76.31 227 SER A C 1
ATOM 1759 O O . SER A 1 227 ? 39.919 22.631 6.903 1.00 76.31 227 SER A O 1
ATOM 1761 N N . ASN A 1 228 ? 40.462 24.149 5.324 1.00 74.81 228 ASN A N 1
ATOM 1762 C CA . ASN A 1 228 ? 40.430 25.310 6.211 1.00 74.81 228 ASN A CA 1
ATOM 1763 C C . ASN A 1 228 ? 39.011 25.597 6.729 1.00 74.81 228 ASN A C 1
ATOM 1765 O O . ASN A 1 228 ? 38.846 25.860 7.921 1.00 74.81 228 ASN A O 1
ATOM 1769 N N . LEU A 1 229 ? 37.994 25.499 5.863 1.00 75.25 229 LEU A N 1
ATOM 1770 C CA . LEU A 1 229 ? 36.590 25.718 6.228 1.00 75.25 229 LEU A CA 1
ATOM 1771 C C . LEU A 1 229 ? 36.105 24.695 7.264 1.00 75.25 229 LEU A C 1
ATOM 1773 O O . LEU A 1 229 ? 35.522 25.058 8.284 1.00 75.25 229 LEU A O 1
ATOM 1777 N N . LEU A 1 230 ? 36.384 23.413 7.029 1.00 73.50 230 LEU A N 1
ATOM 1778 C CA . LEU A 1 230 ? 35.921 22.326 7.893 1.00 73.50 230 LEU A CA 1
ATOM 1779 C C . LEU A 1 230 ? 36.791 22.137 9.148 1.00 73.50 230 LEU A C 1
ATOM 1781 O O . LEU A 1 230 ? 36.416 21.377 10.043 1.00 73.50 230 LEU A O 1
ATOM 1785 N N . LYS A 1 231 ? 37.938 22.828 9.237 1.00 75.12 231 LYS A N 1
ATOM 1786 C CA . LYS A 1 231 ? 38.954 22.669 10.296 1.00 75.12 231 LYS A CA 1
ATOM 1787 C C . LYS A 1 231 ? 39.397 21.210 10.466 1.00 75.12 231 LYS A C 1
ATOM 1789 O O . LYS A 1 231 ? 39.627 20.745 11.584 1.00 75.12 231 LYS A O 1
ATOM 1794 N N . LEU A 1 232 ? 39.485 20.473 9.359 1.00 68.69 232 LEU A N 1
ATOM 1795 C CA . LEU A 1 232 ? 39.841 19.056 9.353 1.00 68.69 232 LEU A CA 1
ATOM 1796 C C . LEU A 1 232 ? 41.289 18.870 8.874 1.00 68.69 232 LEU A C 1
ATOM 1798 O O . LEU A 1 232 ? 41.671 19.457 7.862 1.00 68.69 232 LEU A O 1
ATOM 1802 N N . PRO A 1 233 ? 42.097 18.026 9.541 1.00 61.56 233 PRO A N 1
ATOM 1803 C CA . PRO A 1 233 ? 43.436 17.682 9.083 1.00 61.56 233 PRO A CA 1
ATOM 1804 C C . PRO A 1 233 ? 43.340 16.582 8.014 1.00 61.56 233 PRO A C 1
ATOM 1806 O O . PRO A 1 233 ? 43.662 15.424 8.279 1.00 61.56 233 PRO A O 1
ATOM 1809 N N . VAL A 1 234 ? 42.816 16.907 6.829 1.00 61.97 234 VAL A N 1
ATOM 1810 C CA . VAL A 1 234 ? 42.753 15.957 5.706 1.00 61.97 234 VAL A CA 1
ATOM 1811 C C . VAL A 1 234 ? 43.962 16.161 4.801 1.00 61.97 234 VAL A C 1
ATOM 1813 O O . VAL A 1 234 ? 44.292 17.281 4.420 1.00 61.97 234 VAL A O 1
ATOM 1816 N N . THR A 1 235 ? 44.646 15.068 4.475 1.00 62.31 235 THR A N 1
ATOM 1817 C CA . THR A 1 235 ? 45.835 15.081 3.622 1.00 62.31 235 THR A CA 1
ATOM 1818 C C . THR A 1 235 ? 45.424 15.197 2.144 1.00 62.31 235 THR A C 1
ATOM 1820 O O . THR A 1 235 ? 44.600 14.395 1.701 1.00 62.31 235 THR A O 1
ATOM 1823 N N . PRO A 1 236 ? 46.021 16.101 1.341 1.00 63.22 236 PRO A N 1
ATOM 1824 C CA . PRO A 1 236 ? 45.690 16.263 -0.085 1.00 63.22 236 PRO A CA 1
ATOM 1825 C C . PRO A 1 236 ? 45.848 15.000 -0.953 1.00 63.22 236 PRO A C 1
ATOM 1827 O O . PRO A 1 236 ? 45.227 14.906 -2.008 1.00 63.22 236 PRO A O 1
ATOM 1830 N N . ALA A 1 237 ? 46.610 14.007 -0.476 1.00 65.81 237 ALA A N 1
ATOM 1831 C CA . ALA A 1 237 ? 46.860 12.727 -1.148 1.00 65.81 237 ALA A CA 1
ATOM 1832 C C . ALA A 1 237 ? 45.585 11.926 -1.486 1.00 65.81 237 ALA A C 1
ATOM 1834 O O . ALA A 1 237 ? 45.594 11.087 -2.382 1.00 65.81 237 ALA A O 1
ATOM 1835 N N . VAL A 1 238 ? 44.481 12.192 -0.781 1.00 69.25 238 VAL A N 1
ATOM 1836 C CA . VAL A 1 238 ? 43.164 11.573 -1.007 1.00 69.25 238 VAL A CA 1
ATOM 1837 C C . VAL A 1 238 ? 42.619 11.863 -2.411 1.00 69.25 238 VAL A C 1
ATOM 1839 O O . VAL A 1 238 ? 41.955 11.023 -3.009 1.00 69.25 238 VAL A O 1
ATOM 1842 N N . PHE A 1 239 ? 42.945 13.028 -2.973 1.00 68.50 239 PHE A N 1
ATOM 1843 C CA . PHE A 1 239 ? 42.466 13.441 -4.292 1.00 68.50 239 PHE A CA 1
ATOM 1844 C C . PHE A 1 239 ? 43.414 13.036 -5.436 1.00 68.50 239 PHE A C 1
ATOM 1846 O O . PHE A 1 239 ? 43.154 13.372 -6.589 1.00 68.50 239 PHE A O 1
ATOM 1853 N N . GLY A 1 240 ? 44.475 12.269 -5.147 1.00 62.59 240 GLY A N 1
ATOM 1854 C CA . GLY A 1 240 ? 45.354 11.679 -6.163 1.00 62.59 240 GLY A CA 1
ATOM 1855 C C . GLY A 1 240 ? 46.438 12.609 -6.720 1.00 62.59 240 GLY A C 1
ATOM 1856 O O . GLY A 1 240 ? 46.871 12.398 -7.852 1.00 62.59 240 GLY A O 1
ATOM 1857 N N . PHE A 1 241 ? 46.872 13.605 -5.939 1.00 56.91 241 PHE A N 1
ATOM 1858 C CA . PHE A 1 241 ? 48.022 14.470 -6.244 1.00 56.91 241 PHE A CA 1
ATOM 1859 C C . PHE A 1 241 ? 49.164 14.260 -5.250 1.00 56.91 241 PHE A C 1
ATOM 1861 O O . PHE A 1 241 ? 48.869 13.988 -4.060 1.00 56.91 241 PHE A O 1
#

pLDDT: mean 78.13, std 15.61, range [36.22, 95.69]

Organism: Microtus ochrogaster (NCBI:txid79684)

Sequence (241 aa):
MEQPCGLITGNKEPVPLKSISVTLSINDFVASVSATLNYENEEKVPLEAIFVFPMDEDSAVYSFEALVDGKKIVAELQEKMEAHSTYEDALSQGYQAYLLEEDDYSRDVFSCNVGNLQPGAKVAVTLRYVQELPLEIDGALRYLLPAILNPRYQLSESPVLSQAFSDPGQLALDGDPSVWATVLAVLWLHGKGKDLKCEWELLERKAVAWLHDHAGSSIPMLVQAGSNLLKLPVTPAVFGF

Foldseek 3Di:
DFQDAAKAFPVRHDFDWPDKDKDWDDDPQKIKIKIKIKGWQQDQAKTFIKHKAFADLQKDWDWKWKQKQNDIDTDDDDDPVVQVVVQVVCVVVVHDDKGWDQDPVHSRMTMIGPGIHHNGMMMMIMIIMMGGFDQDPVRDTDDDRDPGRGDDPDPPPDVVNVVLPPPPPDDPPVFDPLLLVLLLVLQCCVQPVVVVCVPCVVVLVVSLVVNCVGVPPCSVVSNVVSCVSVVGPDDPCSSPD

InterPro domains:
  IPR013694 VIT domain [PF08487] (17-129)
  IPR013694 VIT domain [PS51468] (1-131)
  IPR013694 VIT domain [SM00609] (1-131)